Protein AF-A0A3M2D751-F1 (afdb_monomer)

Radius of gyration: 23.15 Å; Cα contacts (8 Å, |Δi|>4): 954; chains: 1; bounding box: 66×49×53 Å

Solvent-accessible surface area (backbone atoms only — not comparable to full-atom values): 18622 Å² total; per-residue (Å²): 133,61,58,78,44,70,47,77,49,62,70,95,62,44,68,44,75,43,61,60,76,94,62,42,32,35,41,56,40,51,20,63,89,48,53,72,67,55,62,70,45,59,38,34,45,30,31,59,46,43,90,85,24,37,40,31,36,31,54,81,28,31,38,35,78,87,70,41,61,46,74,41,43,44,82,32,39,39,31,32,28,32,38,90,52,80,36,28,29,31,43,35,24,26,70,94,45,76,74,53,49,65,43,60,44,79,45,36,30,67,84,33,61,87,25,20,58,76,89,41,45,31,33,34,39,58,68,75,78,50,36,28,35,37,38,31,56,81,51,45,52,38,44,36,57,22,44,58,73,96,35,42,58,59,62,75,42,63,33,34,42,34,27,57,31,82,42,54,30,35,35,24,57,88,33,29,37,37,71,49,92,90,53,79,52,36,71,30,43,48,60,3,30,30,37,34,34,29,31,76,92,28,24,30,38,36,72,46,70,48,70,55,78,86,71,93,62,97,72,70,82,60,73,64,72,58,89,68,40,85,41,102,48,33,45,48,44,52,74,45,45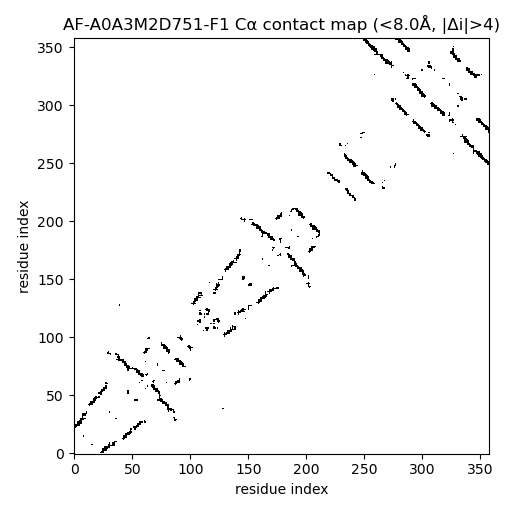,44,64,62,93,88,40,63,52,32,40,31,33,39,37,43,34,57,45,52,52,72,51,79,65,39,61,46,75,78,40,66,66,25,69,66,35,51,33,36,41,38,40,36,40,34,33,26,77,88,66,40,33,40,39,38,33,37,40,35,35,39,42,88,55,13,38,65,72,45,76,43,79,77,45,76,50,60,41,96,71,89,69,71,59,34,49,45,80,48,78,50,48,29,75,61,28,30,31,47,31,40,45,56,31,81,28,36,18,50,36,44,34,39,39,40,36,58

Mean predicted aligned error: 18.75 Å

pLDDT: mean 73.18, std 15.38, range [24.94, 95.25]

Structure (mmCIF, N/CA/C/O backbone):
data_AF-A0A3M2D751-F1
#
_entry.id   AF-A0A3M2D751-F1
#
loop_
_atom_site.group_PDB
_atom_site.id
_atom_site.type_symbol
_atom_site.label_atom_id
_atom_site.label_alt_id
_atom_site.label_comp_id
_atom_site.label_asym_id
_atom_site.label_entity_id
_atom_site.label_seq_id
_atom_site.pdbx_PDB_ins_code
_atom_site.Cartn_x
_atom_site.Cartn_y
_atom_site.Cartn_z
_atom_site.occupancy
_atom_site.B_iso_or_equiv
_atom_site.auth_seq_id
_atom_site.auth_comp_id
_atom_site.auth_asym_id
_atom_site.auth_atom_id
_atom_site.pdbx_PDB_model_num
ATOM 1 N N . GLN A 1 1 ? 38.879 -18.041 11.557 1.00 44.81 1 GLN A N 1
ATOM 2 C CA . GLN A 1 1 ? 38.208 -16.748 11.800 1.00 44.81 1 GLN A CA 1
ATOM 3 C C . GLN A 1 1 ? 38.203 -16.009 10.472 1.00 44.81 1 GLN A C 1
ATOM 5 O O . GLN A 1 1 ? 39.279 -15.820 9.923 1.00 44.81 1 GLN A O 1
ATOM 10 N N . GLY A 1 2 ? 37.029 -15.731 9.898 1.00 55.47 2 GLY A N 1
ATOM 11 C CA . GLY A 1 2 ? 36.935 -15.005 8.626 1.00 55.47 2 GLY A CA 1
ATOM 12 C C . GLY A 1 2 ? 37.443 -13.571 8.776 1.00 55.47 2 GLY A C 1
ATOM 13 O O . GLY A 1 2 ? 37.342 -12.989 9.858 1.00 55.47 2 GLY A O 1
ATOM 14 N N . ASN A 1 3 ? 38.002 -13.011 7.706 1.00 65.62 3 ASN A N 1
ATOM 15 C CA . ASN A 1 3 ? 38.424 -11.614 7.696 1.00 65.62 3 ASN A CA 1
ATOM 16 C C . ASN A 1 3 ? 37.201 -10.704 7.938 1.00 65.62 3 ASN A C 1
ATOM 18 O O . ASN A 1 3 ? 36.108 -10.963 7.427 1.00 65.62 3 ASN A O 1
ATOM 22 N N . GLN A 1 4 ? 37.372 -9.668 8.762 1.00 71.88 4 GLN A N 1
ATOM 23 C CA . GLN A 1 4 ? 36.323 -8.692 9.072 1.00 71.88 4 GLN A CA 1
ATOM 24 C C . GLN A 1 4 ? 36.452 -7.499 8.134 1.00 71.88 4 GLN A C 1
ATOM 26 O O . GLN A 1 4 ? 37.539 -6.939 7.994 1.00 71.88 4 GLN A O 1
ATOM 31 N N . PHE A 1 5 ? 35.342 -7.096 7.524 1.00 71.75 5 PHE A N 1
ATOM 32 C CA . PHE A 1 5 ? 35.318 -6.025 6.541 1.00 71.75 5 PHE A CA 1
ATOM 33 C C . PHE A 1 5 ? 34.219 -5.008 6.852 1.00 71.75 5 PHE A C 1
ATOM 35 O O . PHE A 1 5 ? 33.141 -5.344 7.351 1.00 71.75 5 PHE A O 1
ATOM 42 N N . ASN A 1 6 ? 34.495 -3.754 6.497 1.00 76.00 6 ASN A N 1
ATOM 43 C CA . ASN A 1 6 ? 33.499 -2.692 6.440 1.00 76.00 6 ASN A CA 1
ATOM 44 C C . ASN A 1 6 ? 33.157 -2.458 4.974 1.00 76.00 6 ASN A C 1
ATOM 46 O O . ASN A 1 6 ? 34.052 -2.239 4.158 1.00 76.00 6 ASN A O 1
ATOM 50 N N . LEU A 1 7 ? 31.872 -2.499 4.644 1.00 77.12 7 LEU A N 1
ATOM 51 C CA . LEU A 1 7 ? 31.401 -2.247 3.293 1.00 77.12 7 LEU A CA 1
ATOM 52 C C . LEU A 1 7 ? 31.105 -0.753 3.135 1.00 77.12 7 LEU A C 1
ATOM 54 O O . LEU A 1 7 ? 30.136 -0.237 3.690 1.00 77.12 7 LEU A O 1
ATOM 58 N N . ALA A 1 8 ? 31.936 -0.048 2.373 1.00 76.62 8 ALA A N 1
ATOM 59 C CA . ALA A 1 8 ? 31.676 1.333 1.984 1.00 76.62 8 ALA A CA 1
ATOM 60 C C . ALA A 1 8 ? 30.922 1.349 0.650 1.00 76.62 8 ALA A C 1
ATOM 62 O O . ALA A 1 8 ? 31.468 0.930 -0.370 1.00 76.62 8 ALA A O 1
ATOM 63 N N . VAL A 1 9 ? 29.674 1.825 0.652 1.00 70.31 9 VAL A N 1
ATOM 64 C CA . VAL A 1 9 ? 28.860 1.932 -0.564 1.00 70.31 9 VAL A CA 1
ATOM 65 C C . VAL A 1 9 ? 28.733 3.408 -0.945 1.00 70.31 9 VAL A C 1
ATOM 67 O O . VAL A 1 9 ? 28.241 4.194 -0.134 1.00 70.31 9 VAL A O 1
ATOM 70 N N . PRO A 1 10 ? 29.143 3.817 -2.160 1.00 68.62 10 PRO A N 1
ATOM 71 C CA . PRO A 1 10 ? 28.979 5.196 -2.608 1.00 68.62 10 PRO A CA 1
ATOM 72 C C . PRO A 1 10 ? 27.512 5.649 -2.549 1.00 68.62 10 PRO A C 1
ATOM 74 O O . PRO A 1 10 ? 26.622 4.810 -2.717 1.00 68.62 10 PRO A O 1
ATOM 77 N N . PRO A 1 11 ? 27.227 6.950 -2.365 1.00 57.91 11 PRO A N 1
ATOM 78 C CA . PRO A 1 11 ? 25.874 7.487 -2.513 1.00 57.91 11 PRO A CA 1
ATOM 79 C C . PRO A 1 11 ? 25.267 7.095 -3.872 1.00 57.91 11 PRO A C 1
ATOM 81 O O . PRO A 1 11 ? 25.991 7.017 -4.861 1.00 57.91 11 PRO A O 1
ATOM 84 N N . LEU A 1 12 ? 23.950 6.859 -3.925 1.00 61.47 12 LEU A N 1
ATOM 85 C CA . LEU A 1 12 ? 23.177 6.482 -5.130 1.00 61.47 12 LEU A CA 1
ATOM 86 C C . LEU A 1 12 ? 23.362 5.042 -5.658 1.00 61.47 12 LEU A C 1
ATOM 88 O O . LEU A 1 12 ? 22.616 4.618 -6.537 1.00 61.47 12 LEU A O 1
ATOM 92 N N . VAL A 1 13 ? 24.292 4.249 -5.115 1.00 60.47 13 VAL A N 1
ATOM 93 C CA . VAL A 1 13 ? 24.455 2.833 -5.502 1.00 60.47 13 VAL A CA 1
ATOM 94 C C . VAL A 1 13 ? 23.503 1.941 -4.705 1.00 60.47 13 VAL A C 1
ATOM 96 O O . VAL A 1 13 ? 23.735 1.694 -3.528 1.00 60.47 13 VAL A O 1
ATOM 99 N N . ASN A 1 14 ? 22.444 1.423 -5.317 1.00 61.34 14 ASN A N 1
ATOM 100 C CA . ASN A 1 14 ? 21.446 0.618 -4.590 1.00 61.34 14 ASN A CA 1
ATOM 101 C C . ASN A 1 14 ? 21.618 -0.895 -4.789 1.00 61.34 14 ASN A C 1
ATOM 103 O O . ASN A 1 14 ? 20.904 -1.685 -4.178 1.00 61.34 14 ASN A O 1
ATOM 107 N N . VAL A 1 15 ? 22.584 -1.308 -5.615 1.00 68.94 15 VAL A N 1
ATOM 108 C CA . VAL A 1 15 ? 22.926 -2.713 -5.858 1.00 68.94 15 VAL A CA 1
ATOM 109 C C . VAL A 1 15 ? 24.436 -2.882 -5.762 1.00 68.94 15 VAL A C 1
ATOM 111 O O . VAL A 1 15 ? 25.189 -2.217 -6.469 1.00 68.94 15 VAL A O 1
ATOM 114 N N . VAL A 1 16 ? 24.874 -3.790 -4.897 1.00 74.94 16 VAL A N 1
ATOM 115 C CA . VAL A 1 16 ? 26.277 -4.123 -4.662 1.00 74.94 16 VAL A CA 1
ATOM 116 C C . VAL A 1 16 ? 26.489 -5.595 -4.969 1.00 74.94 16 VAL A C 1
ATOM 118 O O . VAL A 1 16 ? 25.926 -6.471 -4.316 1.00 74.94 16 VAL A O 1
ATOM 121 N N . ASN A 1 17 ? 27.342 -5.862 -5.953 1.00 77.38 17 ASN A N 1
ATOM 122 C CA . ASN A 1 17 ? 27.834 -7.204 -6.228 1.00 77.38 17 ASN A CA 1
ATOM 123 C C . ASN A 1 17 ? 29.178 -7.372 -5.524 1.00 77.38 17 ASN A C 1
ATOM 125 O O . ASN A 1 17 ? 30.155 -6.722 -5.894 1.00 77.38 17 ASN A O 1
ATOM 129 N N . LEU A 1 18 ? 29.232 -8.243 -4.520 1.00 79.31 18 LEU A N 1
ATOM 130 C CA . LEU A 1 18 ? 30.491 -8.644 -3.905 1.00 79.31 18 LEU A CA 1
ATOM 131 C C . LEU A 1 18 ? 31.201 -9.581 -4.881 1.00 79.31 18 LEU A C 1
ATOM 133 O O . LEU A 1 18 ? 30.692 -10.659 -5.177 1.00 79.31 18 LEU A O 1
ATOM 137 N N . VAL A 1 19 ? 32.339 -9.146 -5.412 1.00 76.31 19 VAL A N 1
ATOM 138 C CA . VAL A 1 19 ? 33.134 -9.882 -6.402 1.00 76.31 19 VAL A CA 1
ATOM 139 C C . VAL A 1 19 ? 34.592 -9.937 -5.954 1.00 76.31 19 VAL A C 1
ATOM 141 O O . VAL A 1 19 ? 35.100 -8.979 -5.373 1.00 76.31 19 VAL A O 1
ATOM 144 N N . GLY A 1 20 ? 35.283 -11.038 -6.253 1.00 67.25 20 GLY A N 1
ATOM 145 C CA . GLY A 1 20 ? 36.701 -11.201 -5.919 1.00 67.25 20 GLY A CA 1
ATOM 146 C C . GLY A 1 20 ? 37.009 -11.403 -4.423 1.00 67.25 20 GLY A C 1
ATOM 147 O O . GLY A 1 20 ? 36.121 -11.455 -3.582 1.00 67.25 20 GLY A O 1
ATOM 148 N N . THR A 1 21 ? 38.309 -11.551 -4.118 1.00 54.84 21 THR A N 1
ATOM 149 C CA . THR A 1 21 ? 38.924 -12.008 -2.843 1.00 54.84 21 THR A CA 1
ATOM 150 C C . THR A 1 21 ? 38.391 -13.340 -2.292 1.00 54.84 21 THR A C 1
ATOM 152 O O . THR A 1 21 ? 37.291 -13.430 -1.769 1.00 54.84 21 THR A O 1
ATOM 155 N N . ARG A 1 22 ? 39.216 -14.396 -2.383 1.00 53.06 22 ARG A N 1
ATOM 156 C CA . ARG A 1 22 ? 38.906 -15.753 -1.893 1.00 53.06 22 ARG A CA 1
ATOM 157 C C . ARG A 1 22 ? 38.663 -15.777 -0.377 1.00 53.06 22 ARG A C 1
ATOM 159 O O . ARG A 1 22 ? 39.531 -15.346 0.381 1.00 53.06 22 ARG A O 1
ATOM 166 N N . GLY A 1 23 ? 37.553 -16.385 0.041 1.00 59.22 23 GLY A N 1
ATOM 167 C CA . GLY A 1 23 ? 37.274 -16.761 1.430 1.00 59.22 23 GLY A CA 1
ATOM 168 C C . GLY A 1 23 ? 35.941 -16.243 1.974 1.00 59.22 23 GLY A C 1
ATOM 169 O O . GLY A 1 23 ? 35.310 -15.362 1.397 1.00 59.22 23 GLY A O 1
ATOM 170 N N . SER A 1 24 ? 35.519 -16.808 3.107 1.00 64.75 24 SER A N 1
ATOM 171 C CA . SER A 1 24 ? 34.361 -16.326 3.869 1.00 64.75 24 SER A CA 1
ATOM 172 C C . SER A 1 24 ? 34.743 -15.125 4.740 1.00 64.75 24 SER A C 1
ATOM 174 O O . SER A 1 24 ? 35.852 -15.069 5.286 1.00 64.75 24 SER A O 1
ATOM 176 N N . GLY A 1 25 ? 33.836 -14.162 4.887 1.00 74.25 25 GLY A N 1
ATOM 177 C CA . GLY A 1 25 ? 34.101 -12.903 5.588 1.00 74.25 25 GLY A CA 1
ATOM 178 C C . GLY A 1 25 ? 32.890 -12.389 6.353 1.00 74.25 25 GLY A C 1
ATOM 179 O O . GLY A 1 25 ? 31.762 -12.783 6.076 1.00 74.25 25 GLY A O 1
ATOM 180 N N . ILE A 1 26 ? 33.131 -11.501 7.318 1.00 76.88 26 ILE A N 1
ATOM 181 C CA . ILE A 1 26 ? 32.076 -10.878 8.128 1.00 76.88 26 ILE A CA 1
ATOM 182 C C . ILE A 1 26 ? 31.970 -9.405 7.739 1.00 76.88 26 ILE A C 1
ATOM 184 O O . ILE A 1 26 ? 32.940 -8.659 7.893 1.00 76.88 26 ILE A O 1
ATOM 188 N N . ILE A 1 27 ? 30.796 -8.980 7.273 1.00 78.88 27 ILE A N 1
ATOM 189 C CA . ILE A 1 27 ? 30.458 -7.570 7.070 1.00 78.88 27 ILE A CA 1
ATOM 190 C C . ILE A 1 27 ? 29.784 -7.061 8.340 1.00 78.88 27 ILE A C 1
ATOM 192 O O . ILE A 1 27 ? 28.684 -7.488 8.699 1.00 78.88 27 ILE A O 1
ATOM 196 N N . ARG A 1 28 ? 30.470 -6.139 9.019 1.00 69.19 28 ARG A N 1
ATOM 197 C CA . ARG A 1 28 ? 30.010 -5.580 10.294 1.00 69.19 28 ARG A CA 1
ATOM 198 C C . ARG A 1 28 ? 29.364 -4.209 10.128 1.00 69.19 28 ARG A C 1
ATOM 200 O O . ARG A 1 28 ? 28.327 -3.961 10.718 1.00 69.19 28 ARG A O 1
ATOM 207 N N . TYR A 1 29 ? 29.941 -3.344 9.298 1.00 68.81 29 TYR A N 1
ATOM 208 C CA . TYR A 1 29 ? 29.423 -1.996 9.064 1.00 68.81 29 TYR A CA 1
ATOM 209 C C . TYR A 1 29 ? 29.184 -1.760 7.579 1.00 68.81 29 TYR A C 1
ATOM 211 O O . TYR A 1 29 ? 30.053 -2.061 6.759 1.00 68.81 29 TYR A O 1
ATOM 219 N N . ILE A 1 30 ? 28.027 -1.188 7.246 1.00 73.19 30 ILE A N 1
ATOM 220 C CA . ILE A 1 30 ? 27.668 -0.796 5.882 1.00 73.19 30 ILE A CA 1
ATOM 221 C C . ILE A 1 30 ? 27.452 0.722 5.865 1.00 73.19 30 ILE A C 1
ATOM 223 O O . ILE A 1 30 ? 26.534 1.231 6.505 1.00 73.19 30 ILE A O 1
ATOM 227 N N . SER A 1 31 ? 28.316 1.440 5.141 1.00 62.78 31 SER A N 1
ATOM 228 C CA . SER A 1 31 ? 28.232 2.892 4.880 1.00 62.78 31 SER A CA 1
ATOM 229 C C . SER A 1 31 ? 28.089 3.788 6.124 1.00 62.78 31 SER A C 1
ATOM 231 O O . SER A 1 31 ? 27.457 4.839 6.076 1.00 62.78 31 SER A O 1
ATOM 233 N N . GLN A 1 32 ? 28.682 3.388 7.256 1.00 62.06 32 GLN A N 1
ATOM 234 C CA . GLN A 1 32 ? 28.577 4.129 8.522 1.00 62.06 32 GLN A CA 1
ATOM 235 C C . GLN A 1 32 ? 29.373 5.452 8.525 1.00 62.06 32 GLN A C 1
ATOM 237 O O . GLN A 1 32 ? 28.975 6.398 9.197 1.00 62.06 32 GLN A O 1
ATOM 242 N N . VAL A 1 33 ? 30.496 5.525 7.795 1.00 57.38 33 VAL A N 1
ATOM 243 C CA . VAL A 1 33 ? 31.460 6.651 7.866 1.00 57.38 33 VAL A CA 1
ATOM 244 C C . VAL A 1 33 ? 31.516 7.472 6.571 1.00 57.38 33 VAL A C 1
ATOM 246 O O . VAL A 1 33 ? 31.833 8.657 6.598 1.00 57.38 33 VAL A O 1
ATOM 249 N N . THR A 1 34 ? 31.178 6.877 5.427 1.00 52.59 34 THR A N 1
ATOM 250 C CA . THR A 1 34 ? 31.204 7.528 4.111 1.00 52.59 34 THR A CA 1
ATOM 251 C C . THR A 1 34 ? 29.857 7.354 3.418 1.00 52.59 34 THR A C 1
ATOM 253 O O . THR A 1 34 ? 29.341 6.244 3.339 1.00 52.59 34 THR A O 1
ATOM 256 N N . GLY A 1 35 ? 29.279 8.455 2.922 1.00 54.31 35 GLY A N 1
ATOM 257 C CA . GLY A 1 35 ? 28.023 8.413 2.165 1.00 54.31 35 GLY A CA 1
ATOM 258 C C . GLY A 1 35 ? 26.818 7.930 2.977 1.00 54.31 35 GLY A C 1
ATOM 259 O O . GLY A 1 35 ? 26.095 7.054 2.510 1.00 54.31 35 GLY A O 1
ATOM 260 N N . ALA A 1 36 ? 26.626 8.482 4.185 1.00 61.19 36 ALA A N 1
ATOM 261 C CA . ALA A 1 36 ? 25.534 8.113 5.086 1.00 61.19 36 ALA A CA 1
ATOM 262 C C . ALA A 1 36 ? 24.183 8.103 4.356 1.00 61.19 36 ALA A C 1
ATOM 264 O O . ALA A 1 36 ? 23.771 9.094 3.747 1.00 61.19 36 ALA A O 1
ATOM 265 N N . ARG A 1 37 ? 23.523 6.949 4.419 1.00 62.78 37 ARG A N 1
ATOM 266 C CA . ARG A 1 37 ? 22.256 6.685 3.744 1.00 62.78 37 ARG A CA 1
ATOM 267 C C . ARG A 1 37 ? 21.100 7.244 4.559 1.00 62.78 37 ARG A C 1
ATOM 269 O O . ARG A 1 37 ? 21.141 7.240 5.791 1.00 62.78 37 ARG A O 1
ATOM 276 N N . LYS A 1 38 ? 20.080 7.762 3.879 1.00 61.38 38 LYS A N 1
ATOM 277 C CA . LYS A 1 38 ? 18.877 8.277 4.543 1.00 61.38 38 LYS A CA 1
ATOM 278 C C . LYS A 1 38 ? 18.026 7.105 5.048 1.00 61.38 38 LYS A C 1
ATOM 280 O O . LYS A 1 38 ? 17.993 6.064 4.391 1.00 61.38 38 LYS A O 1
ATOM 285 N N . PRO A 1 39 ? 17.302 7.259 6.171 1.00 59.06 39 PRO A N 1
ATOM 286 C CA . PRO A 1 39 ? 16.334 6.257 6.603 1.00 59.06 39 PRO A CA 1
ATOM 287 C C . PRO A 1 39 ? 15.351 5.916 5.475 1.00 59.06 39 PRO A C 1
ATOM 289 O O . PRO A 1 39 ? 14.844 6.817 4.805 1.00 59.06 39 PRO A O 1
ATOM 292 N N . GLY A 1 40 ? 15.102 4.624 5.264 1.00 50.84 40 GLY A N 1
ATOM 293 C CA . GLY A 1 40 ? 14.250 4.111 4.189 1.00 50.84 40 GLY A CA 1
ATOM 294 C C . GLY A 1 40 ? 14.972 3.826 2.867 1.00 50.84 40 GLY A C 1
ATOM 295 O O . GLY A 1 40 ? 14.400 3.160 2.007 1.00 50.84 40 GLY A O 1
ATOM 296 N N . GLU A 1 41 ? 16.224 4.265 2.686 1.00 57.88 41 GLU A N 1
ATOM 297 C CA . GLU A 1 41 ? 16.993 3.900 1.492 1.00 57.88 41 GLU A CA 1
ATOM 298 C C . GLU A 1 41 ? 17.305 2.403 1.477 1.00 57.88 41 GLU A C 1
ATOM 300 O O . GLU A 1 41 ? 17.680 1.812 2.493 1.00 57.88 41 GLU A O 1
ATOM 305 N N . MET A 1 42 ? 17.157 1.797 0.300 1.00 62.47 42 MET A N 1
ATOM 306 C CA . MET A 1 42 ? 17.347 0.366 0.107 1.00 62.47 42 MET A CA 1
ATOM 307 C C . MET A 1 42 ? 18.686 0.054 -0.552 1.00 62.47 42 MET A C 1
ATOM 309 O O . MET A 1 42 ? 19.157 0.769 -1.439 1.00 62.47 42 MET A O 1
ATOM 313 N N . LEU A 1 43 ? 19.267 -1.063 -0.135 1.00 67.38 43 LEU A N 1
ATOM 314 C CA . LEU A 1 43 ? 20.507 -1.608 -0.651 1.00 67.38 43 LEU A CA 1
ATOM 315 C C . LEU A 1 43 ? 20.346 -3.109 -0.874 1.00 67.38 43 LEU A C 1
ATOM 317 O O . LEU A 1 43 ? 20.050 -3.857 0.052 1.00 67.38 43 LEU A O 1
ATOM 321 N N . MET A 1 44 ? 20.604 -3.564 -2.091 1.00 74.31 44 MET A N 1
ATOM 322 C CA . MET A 1 44 ? 20.747 -4.979 -2.399 1.00 74.31 44 MET A CA 1
ATOM 323 C C . MET A 1 44 ? 22.223 -5.370 -2.352 1.00 74.31 44 MET A C 1
ATOM 325 O O . MET A 1 44 ? 23.045 -4.747 -3.021 1.00 74.31 44 MET A O 1
ATOM 329 N N . ILE A 1 45 ? 22.554 -6.427 -1.615 1.00 82.06 45 ILE A N 1
ATOM 330 C CA . ILE A 1 45 ? 23.892 -7.025 -1.584 1.00 82.06 45 ILE A CA 1
ATOM 331 C C . ILE A 1 45 ? 23.794 -8.434 -2.162 1.00 82.06 45 ILE A C 1
ATOM 333 O O . ILE A 1 45 ? 23.003 -9.248 -1.686 1.00 82.06 45 ILE A O 1
ATOM 337 N N . LYS A 1 46 ? 24.602 -8.724 -3.184 1.00 78.19 46 LYS A N 1
ATOM 338 C CA . LYS A 1 46 ? 24.726 -10.051 -3.800 1.00 78.19 46 LYS A CA 1
ATOM 339 C C . LYS A 1 46 ? 26.103 -10.634 -3.514 1.00 78.19 46 LYS A C 1
ATOM 341 O O . LYS A 1 46 ? 27.104 -9.946 -3.718 1.00 78.19 46 LYS A O 1
ATOM 346 N N . ASN A 1 47 ? 26.169 -11.895 -3.096 1.00 84.00 47 ASN A N 1
ATOM 347 C CA . ASN A 1 47 ? 27.439 -12.604 -2.952 1.00 84.00 47 ASN A CA 1
ATOM 348 C C . ASN A 1 47 ? 27.793 -13.324 -4.264 1.00 84.00 47 ASN A C 1
ATOM 350 O O . ASN A 1 47 ? 27.291 -14.409 -4.539 1.00 84.00 47 ASN A O 1
ATOM 354 N N . ASN A 1 48 ? 28.692 -12.727 -5.050 1.00 82.56 48 ASN A N 1
ATOM 355 C CA . ASN A 1 48 ? 29.229 -13.281 -6.296 1.00 82.56 48 ASN A CA 1
ATOM 356 C C . ASN A 1 48 ? 30.751 -13.529 -6.199 1.00 82.56 48 ASN A C 1
ATOM 358 O O . ASN A 1 48 ? 31.458 -13.441 -7.203 1.00 82.56 48 ASN A O 1
ATOM 362 N N . ILE A 1 49 ? 31.274 -13.804 -4.995 1.00 81.00 49 ILE A N 1
ATOM 363 C CA . ILE A 1 49 ? 32.719 -13.955 -4.753 1.00 81.00 49 ILE A CA 1
ATOM 364 C C . ILE A 1 49 ? 33.259 -15.250 -5.384 1.00 81.00 49 ILE A C 1
ATOM 366 O O . ILE A 1 49 ? 34.119 -15.179 -6.263 1.00 81.00 49 ILE A O 1
ATOM 370 N N . ALA A 1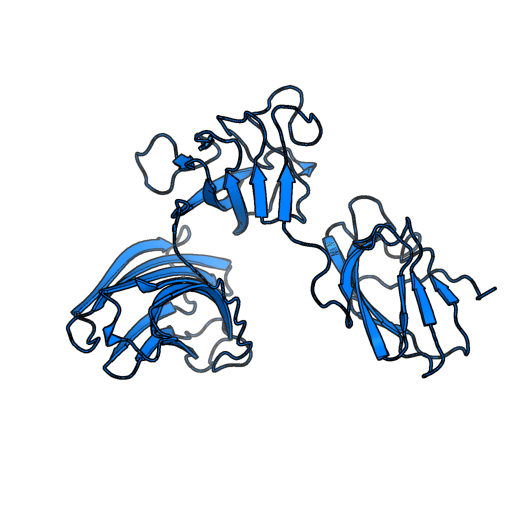 50 ? 32.777 -16.417 -4.940 1.00 80.00 50 ALA A N 1
ATOM 371 C CA . ALA A 1 50 ? 33.121 -17.745 -5.466 1.00 80.00 50 ALA A CA 1
ATOM 372 C C . ALA A 1 50 ? 32.140 -18.810 -4.925 1.00 80.00 50 ALA A C 1
ATOM 374 O O . ALA A 1 50 ? 31.563 -18.577 -3.871 1.00 80.00 50 ALA A O 1
ATOM 375 N N . PRO A 1 51 ? 31.960 -19.982 -5.567 1.00 81.44 51 PRO A N 1
ATOM 376 C CA . PRO A 1 51 ? 31.011 -21.015 -5.116 1.00 81.44 51 PRO A CA 1
ATOM 377 C C . PRO A 1 51 ? 31.165 -21.508 -3.669 1.00 81.44 51 PRO A C 1
ATOM 379 O O . PRO A 1 51 ? 30.207 -22.010 -3.092 1.00 81.44 51 PRO A O 1
ATOM 382 N N . ASP A 1 52 ? 32.353 -21.368 -3.082 1.00 80.81 52 ASP A N 1
ATOM 383 C CA . ASP A 1 52 ? 32.685 -21.728 -1.701 1.00 80.81 52 ASP A CA 1
ATOM 384 C C . ASP A 1 52 ? 32.613 -20.539 -0.719 1.00 80.81 52 ASP A C 1
ATOM 386 O O . ASP A 1 52 ? 32.959 -20.678 0.457 1.00 80.81 52 ASP A O 1
ATOM 390 N N . SER A 1 53 ? 32.184 -19.355 -1.171 1.00 79.56 53 SER A N 1
ATOM 391 C CA . SER A 1 53 ? 32.126 -18.153 -0.340 1.00 79.56 53 SER A CA 1
ATOM 392 C C . SER A 1 53 ? 30.835 -18.060 0.469 1.00 79.56 53 SER A C 1
ATOM 394 O O . SER A 1 53 ? 29.726 -18.237 -0.037 1.00 79.56 53 SER A O 1
ATOM 396 N N . THR A 1 54 ? 30.979 -17.670 1.734 1.00 84.50 54 THR A N 1
ATOM 397 C CA . THR A 1 54 ? 29.870 -17.250 2.597 1.00 84.50 54 THR A CA 1
ATOM 398 C C . THR A 1 54 ? 30.190 -15.887 3.200 1.00 84.50 54 THR A C 1
ATOM 400 O O . THR A 1 54 ? 31.298 -15.658 3.693 1.00 84.50 54 THR A O 1
ATOM 403 N N . VAL A 1 55 ? 29.234 -14.961 3.142 1.00 85.88 55 VAL A N 1
ATOM 404 C CA . VAL A 1 55 ? 29.382 -13.619 3.716 1.00 85.88 55 VAL A CA 1
ATOM 405 C C . VAL A 1 55 ? 28.427 -13.464 4.887 1.00 85.88 55 VAL A C 1
ATOM 407 O O . VAL A 1 55 ? 27.219 -13.399 4.693 1.00 85.88 55 VAL A O 1
ATOM 410 N N . THR A 1 56 ? 28.958 -13.360 6.099 1.00 88.06 56 THR A N 1
ATOM 411 C CA . THR A 1 56 ? 28.141 -13.154 7.296 1.00 88.06 56 THR A CA 1
ATOM 412 C C . THR A 1 56 ? 27.818 -11.673 7.467 1.00 88.06 56 THR A C 1
ATOM 414 O O . THR A 1 56 ? 28.715 -10.843 7.624 1.00 88.06 56 THR A O 1
ATOM 417 N N . LEU A 1 57 ? 26.535 -11.338 7.487 1.00 87.31 57 LEU A N 1
ATOM 418 C CA . LEU A 1 57 ? 26.005 -10.033 7.864 1.00 87.31 57 LEU A CA 1
ATOM 419 C C . LEU A 1 57 ? 25.704 -10.041 9.361 1.00 87.31 57 LEU A C 1
ATOM 421 O O . LEU A 1 57 ? 24.904 -10.847 9.838 1.00 87.31 57 LEU A O 1
ATOM 425 N N . GLN A 1 58 ? 26.387 -9.180 10.110 1.00 84.75 58 GLN A N 1
ATOM 426 C CA . GLN A 1 58 ? 26.443 -9.300 11.563 1.00 84.75 58 GLN A CA 1
ATOM 427 C C . GLN A 1 58 ? 25.340 -8.510 12.291 1.00 84.75 58 GLN A C 1
ATOM 429 O O . GLN A 1 58 ? 25.220 -7.294 12.134 1.00 84.75 58 GLN A O 1
ATOM 434 N N . TYR A 1 59 ? 24.624 -9.181 13.197 1.00 77.56 59 TYR A N 1
ATOM 435 C CA . TYR A 1 59 ? 23.775 -8.535 14.207 1.00 77.56 59 TYR A CA 1
ATOM 436 C C . TYR A 1 59 ? 24.641 -7.817 15.269 1.00 77.56 59 TYR A C 1
ATOM 438 O O . TYR A 1 59 ? 25.671 -8.371 15.673 1.00 77.56 59 TYR A O 1
ATOM 446 N N . PRO A 1 60 ? 24.277 -6.616 15.763 1.00 76.19 60 PRO A N 1
ATOM 447 C CA . PRO A 1 60 ? 23.021 -5.879 15.555 1.00 76.19 60 PRO A CA 1
ATOM 448 C C . PRO A 1 60 ? 23.034 -4.882 14.387 1.00 76.19 60 PRO A C 1
ATOM 450 O O . PRO A 1 60 ? 22.110 -4.092 14.243 1.00 76.19 60 PRO A O 1
ATOM 453 N N . PHE A 1 61 ? 24.084 -4.866 13.568 1.00 82.38 61 PHE A N 1
ATOM 454 C CA . PHE A 1 61 ? 24.221 -3.881 12.489 1.00 82.38 61 PHE A CA 1
ATOM 455 C C . PHE A 1 61 ? 23.364 -4.222 11.273 1.00 82.38 61 PHE A C 1
ATOM 457 O O . PHE A 1 61 ? 22.935 -3.326 10.549 1.00 82.38 61 PHE A O 1
ATOM 464 N N . VAL A 1 62 ? 23.102 -5.512 11.070 1.00 81.69 62 VAL A N 1
ATOM 465 C CA . VAL A 1 62 ? 22.071 -6.015 10.170 1.00 81.69 62 VAL A CA 1
ATOM 466 C C . VAL A 1 62 ? 21.014 -6.737 11.006 1.00 81.69 62 VAL A C 1
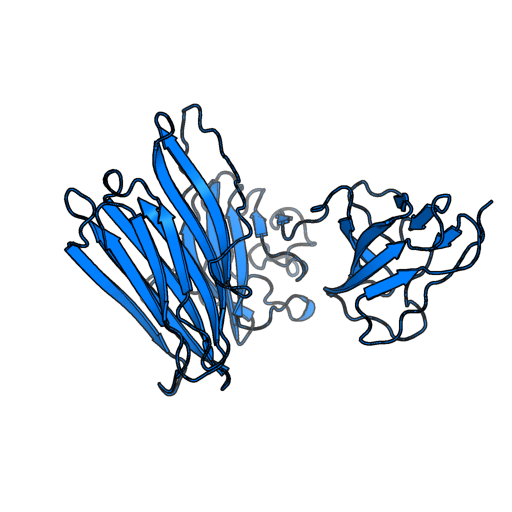ATOM 468 O O . VAL A 1 62 ? 21.261 -7.809 11.553 1.00 81.69 62 VAL A O 1
ATOM 471 N N . GLU A 1 63 ? 19.843 -6.120 11.128 1.00 76.31 63 GLU A N 1
ATOM 472 C CA . GLU A 1 63 ? 18.651 -6.658 11.776 1.00 76.31 63 GLU A CA 1
ATOM 473 C C . GLU A 1 63 ? 17.935 -7.602 10.810 1.00 76.31 63 GLU A C 1
ATOM 475 O O . GLU A 1 63 ? 17.112 -7.195 9.985 1.00 76.31 63 GLU A O 1
ATOM 480 N N . THR A 1 64 ? 18.278 -8.876 10.894 1.00 73.62 64 THR A N 1
ATOM 481 C CA . THR A 1 64 ? 17.562 -9.960 10.220 1.00 73.62 64 THR A CA 1
ATOM 482 C C . THR A 1 64 ? 16.233 -10.232 10.924 1.00 73.62 64 THR A C 1
ATOM 484 O O . THR A 1 64 ? 16.007 -9.816 12.063 1.00 73.62 64 THR A O 1
ATOM 487 N N . TYR A 1 65 ? 15.327 -10.946 10.266 1.00 63.06 65 TYR A N 1
ATOM 488 C CA . TYR A 1 65 ? 14.010 -11.244 10.852 1.00 63.06 65 TYR A CA 1
ATOM 489 C C . TYR A 1 65 ? 14.033 -12.092 12.115 1.00 63.06 65 TYR A C 1
ATOM 491 O O . TYR A 1 65 ? 13.161 -11.938 12.966 1.00 63.06 65 TYR A O 1
ATOM 499 N N . ASP A 1 66 ? 14.984 -13.011 12.224 1.00 71.50 66 ASP A N 1
ATOM 500 C CA . ASP A 1 66 ? 15.153 -13.857 13.404 1.00 71.50 66 ASP A CA 1
ATOM 501 C C . ASP A 1 66 ? 16.040 -13.198 14.474 1.00 71.50 66 ASP A C 1
ATOM 503 O O . ASP A 1 66 ? 16.261 -13.783 15.536 1.00 71.50 66 ASP A O 1
ATOM 507 N N . GLY A 1 67 ? 16.515 -11.969 14.232 1.00 74.88 67 GLY A N 1
ATOM 508 C CA . GLY A 1 67 ? 17.359 -11.226 15.164 1.00 74.88 67 GLY A CA 1
ATOM 509 C C . GLY A 1 67 ? 18.738 -11.859 15.358 1.00 74.88 67 GLY A C 1
ATOM 510 O O . GLY A 1 67 ? 19.324 -11.722 16.431 1.00 74.88 67 GLY A O 1
ATOM 511 N N . GLN A 1 68 ? 19.242 -12.582 14.353 1.00 82.31 68 GLN A N 1
ATOM 512 C CA . GLN A 1 68 ? 20.549 -13.247 14.365 1.00 82.31 68 GLN A CA 1
ATOM 513 C C . GLN A 1 68 ? 21.460 -12.742 13.238 1.00 82.31 68 GLN A C 1
ATOM 515 O O . GLN A 1 68 ? 21.025 -12.060 12.316 1.00 82.31 68 GLN A O 1
ATOM 520 N N . SER A 1 69 ? 22.754 -13.066 13.276 1.00 85.06 69 SER A N 1
ATOM 521 C CA . SER A 1 69 ? 23.603 -12.843 12.093 1.00 85.06 69 SER A CA 1
ATOM 522 C C . SER A 1 69 ? 23.133 -13.738 10.940 1.00 85.06 69 SER A C 1
ATOM 524 O O . SER A 1 69 ? 22.728 -14.874 11.181 1.00 85.06 69 SER A O 1
ATOM 526 N N . TYR A 1 70 ? 23.205 -13.251 9.701 1.00 86.94 70 TYR A N 1
ATOM 527 C CA . TYR A 1 70 ? 22.816 -14.027 8.520 1.00 86.94 70 TYR A CA 1
ATOM 528 C C . TYR A 1 70 ? 24.013 -14.328 7.625 1.00 86.94 70 TYR A C 1
ATOM 530 O O . TYR A 1 70 ? 24.730 -13.421 7.208 1.00 86.94 70 TYR A O 1
ATOM 538 N N . ASP A 1 71 ? 24.190 -15.603 7.303 1.00 88.94 71 ASP A N 1
ATOM 539 C CA . ASP A 1 71 ? 25.188 -16.087 6.361 1.00 88.94 71 ASP A CA 1
ATOM 540 C C . ASP A 1 71 ? 24.615 -16.060 4.944 1.00 88.94 71 ASP A C 1
ATOM 542 O O . ASP A 1 71 ? 23.722 -16.834 4.622 1.00 88.94 71 ASP A O 1
ATOM 546 N N . LEU A 1 72 ? 25.126 -15.160 4.102 1.00 86.81 72 LEU A N 1
ATOM 547 C CA . LEU A 1 72 ? 24.732 -14.999 2.705 1.00 86.81 72 LEU A CA 1
ATOM 548 C C . LEU A 1 72 ? 25.562 -15.938 1.804 1.00 86.81 72 LEU A C 1
ATOM 550 O O . LEU A 1 72 ? 26.750 -15.652 1.579 1.00 86.81 72 LEU A O 1
ATOM 554 N N . PRO A 1 73 ? 24.985 -17.025 1.251 1.00 88.00 73 PRO A N 1
ATOM 555 C CA . PRO A 1 73 ? 25.740 -17.981 0.441 1.00 88.00 73 PRO A CA 1
ATOM 556 C C . PRO A 1 73 ? 26.059 -17.440 -0.959 1.00 88.00 73 PRO A C 1
ATOM 558 O O . PRO A 1 73 ? 25.539 -16.408 -1.387 1.00 88.00 73 PRO A O 1
ATOM 561 N N . TYR A 1 74 ? 26.932 -18.123 -1.695 1.00 84.62 74 TYR A N 1
ATOM 562 C CA . TYR A 1 74 ? 27.242 -17.763 -3.080 1.00 84.62 74 TYR A CA 1
ATOM 563 C C . TYR A 1 74 ? 26.013 -17.827 -3.997 1.00 84.62 74 TYR A C 1
ATOM 565 O O . TYR A 1 74 ? 25.236 -18.774 -3.943 1.00 84.62 74 TYR A O 1
ATOM 573 N N . GLY A 1 75 ? 25.857 -16.834 -4.876 1.00 77.62 75 GLY A N 1
ATOM 574 C CA . GLY A 1 75 ? 24.731 -16.727 -5.810 1.00 77.62 75 GLY A CA 1
ATOM 575 C C . GLY A 1 75 ? 23.452 -16.176 -5.174 1.00 77.62 75 GLY A C 1
ATOM 576 O O . GLY A 1 75 ? 22.484 -15.886 -5.877 1.00 77.62 75 GLY A O 1
ATOM 577 N N . HIS A 1 76 ? 23.460 -15.970 -3.858 1.00 79.81 76 HIS A N 1
ATOM 578 C CA . HIS A 1 76 ? 22.341 -15.438 -3.102 1.00 79.81 76 HIS A CA 1
ATOM 579 C C . HIS A 1 76 ? 22.453 -13.921 -2.909 1.00 79.81 76 HIS A C 1
ATOM 581 O O . HIS A 1 76 ? 23.517 -13.301 -3.034 1.00 79.81 76 HIS A O 1
ATOM 587 N N . TYR A 1 77 ? 21.313 -13.307 -2.596 1.00 78.81 77 TYR A N 1
ATOM 588 C CA . TYR A 1 77 ? 21.213 -11.887 -2.274 1.00 78.81 77 TYR A CA 1
ATOM 589 C C . TYR A 1 77 ? 20.433 -11.629 -0.989 1.00 78.81 77 TYR A C 1
ATOM 591 O O . TYR A 1 77 ? 19.577 -12.428 -0.608 1.00 78.81 77 TYR A O 1
ATOM 599 N N . ILE A 1 78 ? 20.675 -10.462 -0.395 1.00 79.38 78 ILE A N 1
ATOM 600 C CA . ILE A 1 78 ? 19.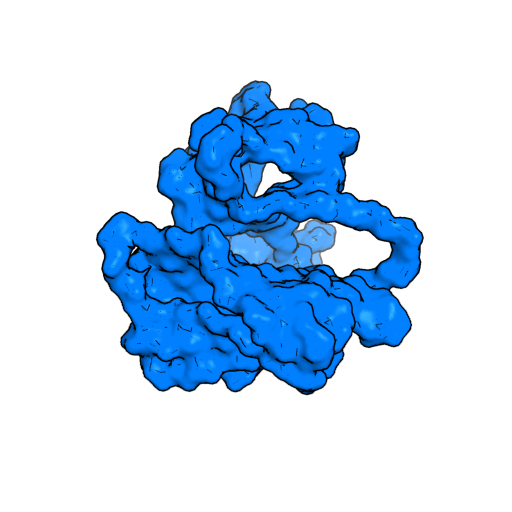829 -9.832 0.617 1.00 79.38 78 ILE A CA 1
ATOM 601 C C . ILE A 1 78 ? 19.488 -8.402 0.177 1.00 79.38 78 ILE A C 1
ATOM 603 O O . ILE A 1 78 ? 20.278 -7.739 -0.496 1.00 79.38 78 ILE A O 1
ATOM 607 N N . ILE A 1 79 ? 18.308 -7.931 0.549 1.00 71.25 79 ILE A N 1
ATOM 608 C CA . ILE A 1 79 ? 17.860 -6.551 0.409 1.00 71.25 79 ILE A CA 1
ATOM 609 C C . ILE A 1 79 ? 17.734 -5.995 1.816 1.00 71.25 79 ILE A C 1
ATOM 611 O O . ILE A 1 79 ? 17.078 -6.589 2.670 1.00 71.25 79 ILE A O 1
ATOM 615 N N . LEU A 1 80 ? 18.380 -4.864 2.042 1.00 75.56 80 LEU A N 1
ATOM 616 C CA . LEU A 1 80 ? 18.463 -4.181 3.315 1.00 75.56 80 LEU A CA 1
ATOM 617 C C . LEU A 1 80 ? 17.872 -2.780 3.186 1.00 75.56 80 LEU A C 1
ATOM 619 O O . LEU A 1 80 ? 18.031 -2.132 2.155 1.00 75.56 80 LEU A O 1
ATOM 623 N N . MET A 1 81 ? 17.240 -2.295 4.245 1.00 70.62 81 MET A N 1
ATOM 624 C CA . MET A 1 81 ? 16.760 -0.923 4.361 1.00 70.62 81 MET A CA 1
ATOM 625 C C . MET A 1 81 ? 17.496 -0.217 5.494 1.00 70.62 81 MET A C 1
ATOM 627 O O . MET A 1 81 ? 17.611 -0.754 6.595 1.00 70.62 81 MET A O 1
ATOM 631 N N . GLN A 1 82 ? 17.987 0.991 5.236 1.00 71.81 82 GLN A N 1
ATOM 632 C CA . GLN A 1 82 ? 18.617 1.821 6.255 1.00 71.81 82 GLN A CA 1
ATOM 633 C C . GLN A 1 82 ? 17.571 2.228 7.301 1.00 71.81 82 GLN A C 1
ATOM 635 O O . GLN A 1 82 ? 16.541 2.820 6.971 1.00 71.81 82 GLN A O 1
ATOM 640 N N . THR A 1 83 ? 17.834 1.919 8.570 1.00 62.31 83 THR A N 1
ATOM 641 C CA . THR A 1 83 ? 16.958 2.315 9.683 1.00 62.31 83 THR A CA 1
ATOM 642 C C . THR A 1 83 ? 17.174 3.787 10.057 1.00 62.31 83 THR A C 1
ATOM 644 O O . THR A 1 83 ? 18.011 4.483 9.476 1.00 62.31 83 THR A O 1
ATOM 647 N N . GLN A 1 84 ? 16.449 4.269 11.071 1.00 60.38 84 GLN A N 1
ATOM 648 C CA . GLN A 1 84 ? 16.669 5.602 11.645 1.00 60.38 84 GLN A CA 1
ATOM 649 C C . GLN A 1 84 ? 18.057 5.763 12.292 1.00 60.38 84 GLN A C 1
ATOM 651 O O . GLN A 1 84 ? 18.548 6.884 12.404 1.00 60.38 84 GLN A O 1
ATOM 656 N N . THR A 1 85 ? 18.706 4.661 12.682 1.00 68.88 85 THR A N 1
ATOM 657 C CA . THR A 1 85 ? 20.061 4.666 13.243 1.00 68.88 85 THR A CA 1
ATOM 658 C C . THR A 1 85 ? 21.077 4.467 12.123 1.00 68.88 85 THR A C 1
ATOM 660 O O . THR A 1 85 ? 21.167 3.384 11.544 1.00 68.88 85 THR A O 1
ATOM 663 N N . THR A 1 86 ? 21.867 5.500 11.818 1.00 71.19 86 THR A N 1
ATOM 664 C CA . THR A 1 86 ? 22.883 5.462 10.753 1.00 71.19 86 THR A CA 1
ATOM 665 C C . THR A 1 86 ? 23.801 4.244 10.879 1.00 71.19 86 THR A C 1
ATOM 667 O O . THR A 1 86 ? 24.432 4.037 11.915 1.00 71.19 86 THR A O 1
ATOM 670 N N . GLY A 1 87 ? 23.903 3.453 9.807 1.00 71.44 87 GLY A N 1
ATOM 671 C CA . GLY A 1 87 ? 24.747 2.255 9.762 1.00 71.44 87 GLY A CA 1
ATOM 672 C C . GLY A 1 87 ? 24.109 0.993 10.350 1.00 71.44 87 GLY A C 1
ATOM 673 O O . GLY A 1 87 ? 24.737 -0.062 10.289 1.00 71.44 87 GLY A O 1
ATOM 674 N N . VAL A 1 88 ? 22.880 1.083 10.873 1.00 78.06 88 VAL A N 1
ATOM 675 C CA . VAL A 1 88 ? 22.031 -0.072 11.188 1.00 78.06 88 VAL A CA 1
ATOM 676 C C . VAL A 1 88 ? 21.033 -0.287 10.056 1.00 78.06 88 VAL A C 1
ATOM 678 O O . VAL A 1 88 ? 20.289 0.623 9.673 1.00 78.06 88 VAL A O 1
ATOM 681 N N . TRP A 1 89 ? 21.015 -1.508 9.544 1.00 79.62 89 TRP A N 1
ATOM 682 C CA . TRP A 1 89 ? 20.274 -1.932 8.368 1.00 79.62 89 TRP A CA 1
ATOM 683 C C . TRP A 1 89 ? 19.303 -3.040 8.736 1.00 79.62 89 TRP A C 1
ATOM 685 O O . TRP A 1 89 ? 19.647 -3.919 9.512 1.00 79.62 89 TRP A O 1
ATOM 695 N N . ARG A 1 90 ? 18.108 -3.041 8.158 1.00 76.50 90 ARG A N 1
ATOM 696 C CA . ARG A 1 90 ? 17.098 -4.072 8.399 1.00 76.50 90 ARG A CA 1
ATOM 697 C C . ARG A 1 90 ? 16.892 -4.921 7.160 1.00 76.50 90 ARG A C 1
ATOM 699 O O . ARG A 1 90 ? 16.733 -4.377 6.071 1.00 76.50 90 ARG A O 1
ATOM 706 N N . GLU A 1 91 ? 16.886 -6.239 7.324 1.00 73.19 91 GLU A N 1
ATOM 707 C CA . GLU A 1 91 ? 16.522 -7.176 6.264 1.00 73.19 91 GLU A CA 1
ATOM 708 C C . GLU A 1 91 ? 15.106 -6.882 5.772 1.00 73.19 91 GLU A C 1
ATOM 710 O O . GLU A 1 91 ? 14.182 -6.795 6.568 1.00 73.19 91 GLU A O 1
ATOM 715 N N . VAL A 1 92 ? 14.940 -6.735 4.461 1.00 64.12 92 VAL A N 1
ATOM 716 C CA . VAL A 1 92 ? 13.645 -6.606 3.777 1.00 64.12 92 VAL A CA 1
ATOM 717 C C . VAL A 1 92 ? 13.289 -7.938 3.120 1.00 64.12 92 VAL A C 1
ATOM 719 O O . VAL A 1 92 ? 12.184 -8.462 3.277 1.00 64.12 92 VAL A O 1
ATOM 722 N N . ALA A 1 93 ? 14.259 -8.514 2.413 1.00 59.28 93 ALA A N 1
ATOM 723 C CA . ALA A 1 93 ? 14.118 -9.760 1.677 1.00 59.28 93 ALA A CA 1
ATOM 724 C C . ALA A 1 93 ? 15.480 -10.424 1.490 1.00 59.28 93 ALA A C 1
ATOM 726 O O . ALA A 1 93 ? 16.504 -9.748 1.474 1.00 59.28 93 ALA A O 1
ATOM 727 N N . ARG A 1 94 ? 15.493 -11.730 1.232 1.00 73.50 94 ARG A N 1
ATOM 728 C CA . ARG A 1 94 ? 16.672 -12.443 0.738 1.00 73.50 94 ARG A CA 1
ATOM 729 C C . ARG A 1 94 ? 16.285 -13.475 -0.310 1.00 73.50 94 ARG A C 1
ATOM 731 O O . ARG A 1 94 ? 15.158 -13.936 -0.359 1.00 73.50 94 ARG A O 1
ATOM 738 N N . SER A 1 95 ? 17.217 -13.852 -1.165 1.00 69.81 95 SER A N 1
ATOM 739 C CA . SER A 1 95 ? 17.003 -14.852 -2.229 1.00 69.81 95 SER A CA 1
ATOM 740 C C . SER A 1 95 ? 16.362 -16.172 -1.767 1.00 69.81 95 SER A C 1
ATOM 742 O O . SER A 1 95 ? 15.558 -16.737 -2.494 1.00 69.81 95 SER A O 1
ATOM 744 N N . GLU A 1 96 ? 16.679 -16.649 -0.560 1.00 69.44 96 GLU A N 1
ATOM 745 C CA . GLU A 1 96 ? 16.141 -17.900 0.015 1.00 69.44 96 GLU A CA 1
ATOM 746 C C . GLU A 1 96 ? 14.774 -17.720 0.680 1.00 69.44 96 GLU A C 1
ATOM 748 O O . GLU A 1 96 ? 14.057 -18.677 0.963 1.00 69.44 96 GLU A O 1
ATOM 753 N N . LYS A 1 97 ? 14.443 -16.473 1.001 1.00 58.84 97 LYS A N 1
ATOM 754 C CA . LYS A 1 97 ? 13.236 -16.081 1.709 1.00 58.84 97 LYS A CA 1
ATOM 755 C C . LYS A 1 97 ? 12.890 -14.700 1.189 1.00 58.84 97 LYS A C 1
ATOM 757 O O . LYS A 1 97 ? 13.342 -13.681 1.704 1.00 58.84 97 LYS A O 1
ATOM 762 N N . THR A 1 98 ? 12.144 -14.675 0.094 1.00 49.78 98 THR A N 1
ATOM 763 C CA . THR A 1 98 ? 11.924 -13.469 -0.712 1.00 49.78 98 THR A CA 1
ATOM 764 C C . THR A 1 98 ? 11.160 -12.361 0.030 1.00 49.78 98 THR A C 1
ATOM 766 O O . THR A 1 98 ? 11.017 -11.272 -0.512 1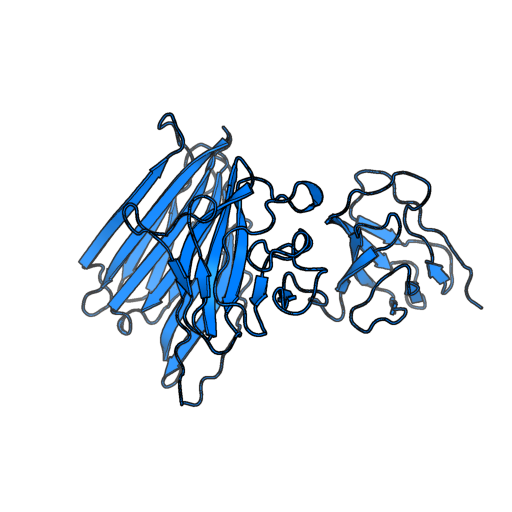.00 49.78 98 THR A O 1
ATOM 769 N N . TRP A 1 99 ? 10.697 -12.607 1.268 1.00 50.19 99 TRP A N 1
ATOM 770 C CA . TRP A 1 99 ? 9.805 -11.727 2.032 1.00 50.19 99 TRP A CA 1
ATOM 771 C C . TRP A 1 99 ? 10.044 -11.903 3.533 1.00 50.19 99 TRP A C 1
ATOM 773 O O . TRP A 1 99 ? 9.549 -12.857 4.140 1.00 50.19 99 TRP A O 1
ATOM 783 N N . VAL A 1 100 ? 10.848 -11.027 4.139 1.00 48.19 100 VAL A N 1
ATOM 784 C CA . VAL A 1 100 ? 11.327 -11.249 5.510 1.00 48.19 100 VAL A CA 1
ATOM 785 C C . VAL A 1 100 ? 11.026 -10.104 6.465 1.00 48.19 100 VAL A C 1
ATOM 787 O O . VAL A 1 100 ? 10.835 -10.375 7.647 1.00 48.19 100 VAL A O 1
ATOM 790 N N . ASN A 1 101 ? 10.812 -8.874 5.998 1.00 46.47 101 ASN A N 1
ATOM 791 C CA . ASN A 1 101 ? 10.296 -7.836 6.885 1.00 46.47 101 ASN A CA 1
ATOM 792 C C . ASN A 1 101 ? 9.269 -6.946 6.200 1.00 46.47 101 ASN A C 1
ATOM 794 O O . ASN A 1 101 ? 9.422 -6.502 5.065 1.00 46.47 101 ASN A O 1
ATOM 798 N N . LYS A 1 102 ? 8.149 -6.829 6.900 1.00 49.16 102 LYS A N 1
ATOM 799 C CA . LYS A 1 102 ? 6.840 -6.500 6.371 1.00 49.16 102 LYS A CA 1
ATOM 800 C C . LYS A 1 102 ? 6.632 -5.007 6.551 1.00 49.16 102 LYS A C 1
ATOM 802 O O . LYS A 1 102 ? 6.883 -4.489 7.634 1.00 49.16 102 LYS A O 1
ATOM 807 N N . GLY A 1 103 ? 5.986 -4.357 5.591 1.00 50.66 103 GLY A N 1
ATOM 808 C CA . GLY A 1 103 ? 5.264 -3.114 5.852 1.00 50.66 103 GLY A CA 1
ATOM 809 C C . GLY A 1 103 ? 4.130 -3.286 6.877 1.00 50.66 103 GLY A C 1
ATOM 810 O O . GLY A 1 103 ? 3.208 -2.501 6.824 1.00 50.66 103 GLY A O 1
ATOM 811 N N . PHE A 1 104 ? 4.169 -4.287 7.768 1.00 58.84 104 PHE A N 1
ATOM 812 C CA . PHE A 1 104 ? 3.195 -4.648 8.790 1.00 58.84 104 PHE A CA 1
ATOM 813 C C . PHE A 1 104 ? 3.771 -4.400 10.186 1.00 58.84 104 PHE A C 1
ATOM 815 O O . PHE A 1 104 ? 4.843 -4.911 10.507 1.00 58.84 104 PHE A O 1
ATOM 822 N N . LEU A 1 105 ? 3.033 -3.686 11.028 1.00 70.31 105 LEU A N 1
ATOM 823 C CA . LEU A 1 105 ? 3.371 -3.453 12.426 1.00 70.31 105 LEU A CA 1
ATOM 824 C C . LEU A 1 105 ? 2.126 -3.594 13.298 1.00 70.31 105 LEU A C 1
ATOM 826 O O . LEU A 1 105 ? 1.116 -2.938 13.056 1.00 70.31 105 LEU A O 1
ATOM 830 N N . THR A 1 106 ? 2.217 -4.389 14.358 1.00 82.88 106 THR A N 1
ATOM 831 C CA . THR A 1 106 ? 1.197 -4.403 15.410 1.00 82.88 106 THR A CA 1
ATOM 832 C C . THR A 1 106 ? 1.553 -3.361 16.462 1.00 82.88 106 THR A C 1
ATOM 834 O O . THR A 1 106 ? 2.666 -3.362 16.989 1.00 82.88 106 THR A O 1
ATOM 837 N N . ILE A 1 107 ? 0.612 -2.477 16.787 1.00 89.94 107 ILE A N 1
ATOM 838 C CA . ILE A 1 107 ? 0.798 -1.418 17.782 1.00 89.94 107 ILE A CA 1
ATOM 839 C C . ILE A 1 107 ? -0.324 -1.426 18.819 1.00 89.94 107 ILE A C 1
ATOM 841 O O . ILE A 1 107 ? -1.462 -1.806 18.544 1.00 89.94 107 ILE A O 1
ATOM 845 N N . ASN A 1 108 ? 0.001 -0.954 20.020 1.00 93.44 108 ASN A N 1
ATOM 846 C CA . ASN A 1 108 ? -0.960 -0.694 21.090 1.00 93.44 108 ASN A CA 1
ATOM 847 C C . ASN A 1 108 ? -0.701 0.706 21.675 1.00 93.44 108 ASN A C 1
ATOM 849 O O . ASN A 1 108 ? 0.048 0.841 22.648 1.00 93.44 108 ASN A O 1
ATOM 853 N N . PRO A 1 109 ? -1.278 1.763 21.075 1.00 90.69 109 PRO A N 1
ATOM 854 C CA . PRO A 1 109 ? -1.080 3.141 21.523 1.00 90.69 109 PRO A CA 1
ATOM 855 C C . PRO A 1 109 ? -1.627 3.404 22.930 1.00 90.69 109 PRO A C 1
ATOM 857 O O . PRO A 1 109 ? -1.136 4.300 23.615 1.00 90.69 109 PRO A O 1
ATOM 860 N N . ALA A 1 110 ? -2.609 2.622 23.393 1.00 88.44 110 ALA A N 1
ATOM 861 C CA . ALA A 1 110 ? -3.221 2.782 24.710 1.00 88.44 110 ALA A CA 1
ATOM 862 C C . ALA A 1 110 ? -2.255 2.418 25.848 1.00 88.44 110 ALA A C 1
ATOM 864 O O . ALA A 1 110 ? -2.187 3.125 26.856 1.00 88.44 110 ALA A O 1
ATOM 865 N N . SER A 1 111 ? -1.447 1.367 25.683 1.00 88.31 111 SER A N 1
ATOM 866 C CA . SER A 1 111 ? -0.515 0.915 26.725 1.00 88.31 111 SER A CA 1
ATOM 867 C C . SER A 1 111 ? 0.956 1.226 26.445 1.00 88.31 111 SER A C 1
ATOM 869 O O . SER A 1 111 ? 1.751 1.196 27.382 1.00 88.31 111 SER A O 1
ATOM 871 N N . ASN A 1 112 ? 1.342 1.531 25.200 1.00 89.38 112 ASN A N 1
ATOM 872 C CA . ASN A 1 112 ? 2.741 1.745 24.832 1.00 89.38 112 ASN A CA 1
ATOM 873 C C . ASN A 1 112 ? 3.010 3.203 24.397 1.00 89.38 112 ASN A C 1
ATOM 875 O O . ASN A 1 112 ? 2.550 3.618 23.329 1.00 89.38 112 ASN A O 1
ATOM 879 N N . PRO A 1 113 ? 3.793 3.977 25.176 1.00 87.69 113 PRO A N 1
ATOM 880 C CA . PRO A 1 113 ? 4.106 5.368 24.859 1.00 87.69 113 PRO A CA 1
ATOM 881 C C . PRO A 1 113 ? 4.936 5.544 23.579 1.00 87.69 113 PRO A C 1
ATOM 883 O O . PRO A 1 113 ? 4.924 6.630 23.015 1.00 87.69 113 PRO A O 1
ATOM 886 N N . ALA A 1 114 ? 5.611 4.503 23.079 1.00 87.50 114 ALA A N 1
ATOM 887 C CA . ALA A 1 114 ? 6.378 4.585 21.833 1.00 87.50 114 ALA A CA 1
ATOM 888 C C . ALA A 1 114 ? 5.499 4.802 20.587 1.00 87.50 114 ALA A C 1
ATOM 890 O O . ALA A 1 114 ? 6.004 5.244 19.558 1.00 87.50 114 ALA A O 1
ATOM 891 N N . TYR A 1 115 ? 4.197 4.506 20.680 1.00 92.06 115 TYR A N 1
ATOM 892 C CA . TYR A 1 115 ? 3.246 4.630 19.571 1.00 92.06 115 TYR A CA 1
ATOM 893 C C . TYR A 1 115 ? 2.273 5.799 19.728 1.00 92.06 115 TYR A C 1
ATOM 895 O O . TYR A 1 115 ? 1.259 5.850 19.031 1.00 92.06 115 TYR A O 1
ATOM 903 N N . ARG A 1 116 ? 2.561 6.734 20.641 1.00 92.19 116 ARG A N 1
ATOM 904 C CA . ARG A 1 116 ? 1.741 7.929 20.852 1.00 92.19 116 ARG A CA 1
ATOM 905 C C . ARG A 1 116 ? 2.562 9.186 21.106 1.00 92.19 116 ARG A C 1
ATOM 907 O O . ARG A 1 116 ? 3.719 9.124 21.510 1.00 92.19 116 ARG A O 1
ATOM 914 N N . VAL A 1 117 ? 1.945 10.344 20.894 1.00 88.88 117 VAL A N 1
ATOM 915 C CA . VAL A 1 117 ? 2.562 11.640 21.202 1.00 88.88 117 VAL A CA 1
ATOM 916 C C . VAL A 1 117 ? 2.254 12.020 22.650 1.00 88.88 117 VAL A C 1
ATOM 918 O O . VAL A 1 117 ? 1.122 12.349 23.006 1.00 88.88 117 VAL A O 1
ATOM 921 N N . GLY A 1 118 ? 3.275 11.970 23.508 1.00 87.06 118 GLY A N 1
ATOM 922 C CA . GLY A 1 118 ? 3.123 12.244 24.937 1.00 87.06 118 GLY A CA 1
ATOM 923 C C . GLY A 1 118 ? 2.129 11.281 25.598 1.00 87.06 118 GLY A C 1
ATOM 924 O O . GLY A 1 118 ? 2.287 10.061 25.535 1.00 87.06 118 GLY A O 1
ATOM 925 N N . ASN A 1 119 ? 1.092 11.835 26.229 1.00 87.12 119 ASN A N 1
ATOM 926 C CA . ASN A 1 119 ? 0.049 11.057 26.909 1.00 87.12 119 ASN A CA 1
ATOM 927 C C . ASN A 1 119 ? -1.215 10.848 26.056 1.00 87.12 119 ASN A C 1
ATOM 929 O O . ASN A 1 119 ? -2.164 10.226 26.528 1.00 87.12 119 ASN A O 1
ATOM 933 N N . ASP A 1 120 ? -1.249 11.346 24.818 1.00 90.00 120 ASP A N 1
ATOM 934 C CA . ASP A 1 120 ? -2.435 11.289 23.964 1.00 90.00 120 ASP A CA 1
ATOM 935 C C . ASP A 1 120 ? -2.439 10.026 23.092 1.00 90.00 120 ASP A C 1
ATOM 937 O O . ASP A 1 120 ? -1.888 10.000 21.993 1.00 90.00 120 ASP A O 1
ATOM 941 N N . ALA A 1 121 ? -3.099 8.969 23.572 1.00 87.44 121 ALA A N 1
ATOM 942 C CA . ALA A 1 121 ? -3.235 7.707 22.842 1.00 87.44 121 ALA A CA 1
ATOM 943 C C . ALA A 1 121 ? -4.056 7.822 21.539 1.00 87.44 121 ALA A C 1
ATOM 945 O O . ALA A 1 121 ? -4.037 6.900 20.729 1.00 87.44 121 ALA A O 1
ATOM 946 N N . SER A 1 122 ? -4.765 8.935 21.310 1.00 92.19 122 SER A N 1
ATOM 947 C CA . SER A 1 122 ? -5.483 9.181 20.052 1.00 92.19 122 SER A CA 1
ATOM 948 C C . SER A 1 122 ? -4.581 9.714 18.931 1.00 92.19 122 SER A C 1
ATOM 950 O O . SER A 1 122 ? -5.006 9.755 17.772 1.00 92.19 122 SER A O 1
ATOM 952 N N . GLN A 1 123 ? -3.347 10.117 19.256 1.00 93.44 123 GLN A N 1
ATOM 953 C CA . GLN A 1 123 ? -2.326 10.531 18.297 1.00 93.44 123 GLN A CA 1
ATOM 954 C C . GLN A 1 123 ? -1.338 9.401 18.077 1.00 93.44 123 GLN A C 1
ATOM 956 O O . GLN A 1 123 ? -0.327 9.293 18.768 1.00 93.44 123 GLN A O 1
ATOM 961 N N . VAL A 1 124 ? -1.646 8.558 17.104 1.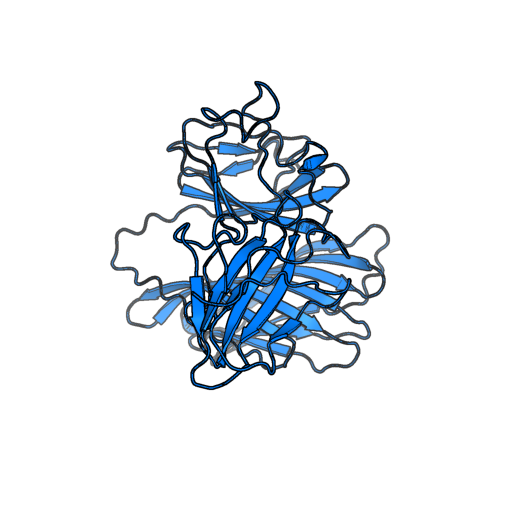00 94.31 124 VAL A N 1
ATOM 962 C CA . VAL A 1 124 ? -0.878 7.357 16.810 1.00 94.31 124 VAL A CA 1
ATOM 963 C C . VAL A 1 124 ? 0.361 7.717 15.999 1.00 94.31 124 VAL A C 1
ATOM 965 O O . VAL A 1 124 ? 0.262 8.404 14.982 1.00 94.31 124 VAL A O 1
ATOM 968 N N . ILE A 1 125 ? 1.525 7.232 16.425 1.00 92.56 125 ILE A N 1
ATOM 969 C CA . ILE A 1 125 ? 2.777 7.341 15.671 1.00 92.56 125 ILE A CA 1
ATOM 970 C C . ILE A 1 125 ? 3.393 5.966 15.450 1.00 92.56 125 ILE A C 1
ATOM 972 O O . ILE A 1 125 ? 3.348 5.093 16.315 1.00 92.56 125 ILE A O 1
ATOM 976 N N . PHE A 1 126 ? 3.985 5.775 14.282 1.00 87.75 126 PHE A N 1
ATOM 977 C CA . PHE A 1 126 ? 4.782 4.606 13.953 1.00 87.75 126 PHE A CA 1
ATOM 978 C C . PHE A 1 126 ? 5.806 4.959 12.869 1.00 87.75 126 PHE A C 1
ATOM 980 O O . PHE A 1 126 ? 5.620 5.924 12.121 1.00 87.75 126 PHE A O 1
ATOM 987 N N . PRO A 1 127 ? 6.901 4.192 12.767 1.00 80.75 127 PRO A N 1
ATOM 988 C CA . PRO A 1 127 ? 7.935 4.449 11.773 1.00 80.75 127 PRO A CA 1
ATOM 989 C C . PRO A 1 127 ? 7.397 4.426 10.328 1.00 80.75 127 PRO A C 1
ATOM 991 O O . PRO A 1 127 ? 6.496 3.655 9.994 1.00 80.75 127 PRO A O 1
ATOM 994 N N . LYS A 1 128 ? 7.936 5.293 9.462 1.00 69.25 128 LYS A N 1
ATOM 995 C CA . LYS A 1 128 ? 7.433 5.521 8.090 1.00 69.25 128 LYS A CA 1
ATOM 996 C C . LYS A 1 128 ? 7.626 4.315 7.169 1.00 69.25 128 LYS A C 1
ATOM 998 O O . LYS A 1 128 ? 7.035 4.241 6.107 1.00 69.25 128 LYS A O 1
ATOM 1003 N N . GLU A 1 129 ? 8.449 3.359 7.547 1.00 60.34 129 GLU A N 1
ATOM 1004 C CA . GLU A 1 129 ? 8.635 2.124 6.795 1.00 60.34 129 GLU A CA 1
ATOM 1005 C C . GLU A 1 129 ? 7.408 1.190 6.852 1.00 60.34 129 GLU A C 1
ATOM 1007 O O . GLU A 1 129 ? 7.313 0.256 6.057 1.00 60.34 129 GLU A O 1
ATOM 1012 N N . TYR A 1 130 ? 6.443 1.443 7.745 1.00 65.94 130 TYR A N 1
ATOM 1013 C CA . TYR A 1 130 ? 5.240 0.622 7.878 1.00 65.94 130 TYR A CA 1
ATOM 1014 C C . TYR A 1 130 ? 4.039 1.217 7.129 1.00 65.94 130 TYR A C 1
ATOM 1016 O O . TYR A 1 130 ? 3.730 2.411 7.213 1.00 65.94 130 TYR A O 1
ATOM 1024 N N . HIS A 1 131 ? 3.349 0.347 6.394 1.00 62.97 131 HIS A N 1
ATOM 1025 C CA . HIS A 1 131 ? 2.215 0.663 5.522 1.00 62.97 131 HIS A CA 1
ATOM 1026 C C . HIS A 1 131 ? 0.962 -0.161 5.857 1.00 62.97 131 HIS A C 1
ATOM 1028 O O . HIS A 1 131 ? -0.070 -0.011 5.223 1.00 62.97 131 HIS A O 1
ATOM 1034 N N . TYR A 1 132 ? 1.032 -1.023 6.860 1.00 63.53 132 TYR A N 1
ATOM 1035 C CA . TYR A 1 132 ? -0.027 -1.867 7.374 1.00 63.53 132 TYR A CA 1
ATOM 1036 C C . TYR A 1 132 ? 0.141 -1.890 8.882 1.00 63.53 132 TYR A C 1
ATOM 1038 O O . TYR A 1 132 ? 1.167 -2.308 9.409 1.00 63.53 132 TYR A O 1
ATOM 1046 N N . ILE A 1 133 ? -0.866 -1.424 9.591 1.00 84.25 133 ILE A N 1
ATOM 1047 C CA . ILE A 1 133 ? -0.815 -1.219 11.023 1.00 84.25 133 ILE A CA 1
ATOM 1048 C C . ILE A 1 133 ? -1.969 -1.980 11.638 1.00 84.25 133 ILE A C 1
ATOM 1050 O O . ILE A 1 133 ? -3.118 -1.708 11.315 1.00 84.25 133 ILE A O 1
ATOM 1054 N N . GLN A 1 134 ? -1.679 -2.921 12.525 1.00 82.88 134 GLN A N 1
ATOM 1055 C CA . GLN A 1 134 ? -2.700 -3.609 13.300 1.00 82.88 134 GLN A CA 1
ATOM 1056 C C . GLN A 1 134 ? -2.790 -2.974 14.686 1.00 82.88 134 GLN A C 1
ATOM 1058 O O . GLN A 1 134 ? -1.857 -3.047 15.486 1.00 82.88 134 GLN A O 1
ATOM 1063 N N . LEU A 1 135 ? -3.921 -2.341 14.973 1.00 93.38 135 LEU A N 1
ATOM 1064 C CA . LEU A 1 135 ? -4.236 -1.776 16.276 1.00 93.38 135 LEU A CA 1
ATOM 1065 C C . LEU A 1 135 ? -4.698 -2.875 17.217 1.00 93.38 135 LEU A C 1
ATOM 1067 O O . LEU A 1 135 ? -5.614 -3.625 16.906 1.00 93.38 135 LEU A O 1
ATOM 1071 N N . THR A 1 136 ? -4.105 -2.923 18.398 1.00 89.00 136 THR A N 1
ATOM 1072 C CA . THR A 1 136 ? -4.476 -3.847 19.471 1.00 89.00 136 THR A CA 1
ATOM 1073 C C . THR A 1 136 ? -4.639 -3.086 20.784 1.00 89.00 136 THR A C 1
ATOM 1075 O O . THR A 1 136 ? -4.359 -1.886 20.865 1.00 89.00 136 THR A O 1
ATOM 1078 N N . GLY A 1 137 ? -5.096 -3.775 21.828 1.00 88.00 137 GLY A N 1
ATOM 1079 C CA . GLY A 1 137 ? -5.371 -3.161 23.126 1.00 88.00 137 GLY A CA 1
ATOM 1080 C C . GLY A 1 137 ? -6.766 -2.551 23.178 1.00 88.00 137 GLY A C 1
ATOM 1081 O O . GLY A 1 137 ? -7.680 -3.067 22.556 1.00 88.00 137 GLY A O 1
ATOM 1082 N N . THR A 1 138 ? -6.935 -1.467 23.933 1.00 88.69 138 THR A N 1
ATOM 1083 C CA . THR A 1 138 ? -8.250 -0.877 24.250 1.00 88.69 138 THR A CA 1
ATOM 1084 C C . THR A 1 138 ? -8.503 0.451 23.532 1.00 88.69 138 THR A C 1
ATOM 1086 O O . THR A 1 138 ? -9.264 1.291 24.013 1.00 88.69 138 THR A O 1
ATOM 1089 N N . GLN A 1 139 ? -7.829 0.684 22.401 1.00 87.06 139 GLN A N 1
ATOM 1090 C CA . GLN A 1 139 ? -7.993 1.920 21.641 1.00 87.06 139 GLN A CA 1
ATOM 1091 C C . GLN A 1 139 ? -9.395 1.981 21.027 1.00 87.06 139 GLN A C 1
ATOM 1093 O O . GLN A 1 139 ? -9.801 1.056 20.334 1.00 87.06 139 GLN A O 1
ATOM 1098 N N . THR A 1 140 ? -10.108 3.087 21.238 1.00 90.81 140 THR A N 1
ATOM 1099 C CA . THR A 1 140 ? -11.466 3.296 20.697 1.00 90.81 140 THR A CA 1
ATOM 1100 C C . THR A 1 140 ? -11.559 4.495 19.755 1.00 90.81 140 THR A C 1
ATOM 1102 O O . THR A 1 140 ? -12.503 4.606 18.974 1.00 90.81 140 THR A O 1
ATOM 1105 N N . VAL A 1 141 ? -10.580 5.405 19.796 1.00 94.31 141 VAL A N 1
ATOM 1106 C CA . VAL A 1 141 ? -10.584 6.648 19.011 1.00 94.31 141 VAL A CA 1
ATOM 1107 C C . VAL A 1 141 ? -9.190 6.970 18.494 1.00 94.31 141 VAL A C 1
ATOM 1109 O O . VAL A 1 141 ? -8.230 6.947 19.257 1.00 94.31 141 VAL A O 1
ATOM 1112 N N . ILE A 1 142 ? -9.075 7.344 17.226 1.00 95.25 142 ILE A N 1
ATOM 1113 C CA . ILE A 1 142 ? -7.853 7.880 16.633 1.00 95.25 142 ILE A CA 1
ATOM 1114 C C . ILE A 1 142 ? -8.191 9.221 15.997 1.00 95.25 142 ILE A C 1
ATOM 1116 O O . ILE A 1 142 ? -9.070 9.329 15.144 1.00 95.25 142 ILE A O 1
ATOM 1120 N N . ASN A 1 143 ? -7.478 10.251 16.435 1.00 93.75 143 ASN A N 1
ATOM 1121 C CA . ASN A 1 143 ? -7.647 11.611 15.944 1.00 93.75 143 ASN A CA 1
ATOM 1122 C C . ASN A 1 143 ? -6.539 11.989 14.965 1.00 93.75 143 ASN A C 1
ATOM 1124 O O . ASN A 1 143 ? -6.764 12.825 14.101 1.00 93.75 143 ASN A O 1
ATOM 1128 N N . ARG A 1 144 ? -5.335 11.419 15.114 1.00 93.00 144 ARG A N 1
ATOM 1129 C CA . ARG A 1 144 ? -4.185 11.708 14.250 1.00 93.00 144 ARG A CA 1
ATOM 1130 C C . ARG A 1 144 ? -3.354 10.457 14.045 1.00 93.00 144 ARG A C 1
ATOM 1132 O O . ARG A 1 144 ? -3.188 9.665 14.970 1.00 93.00 144 ARG A O 1
ATOM 1139 N N . ILE A 1 145 ? -2.795 10.323 12.852 1.00 93.94 145 ILE A N 1
ATOM 1140 C CA . ILE A 1 145 ? -1.855 9.259 12.509 1.00 93.94 145 ILE A CA 1
ATOM 1141 C C . ILE A 1 145 ? -0.615 9.926 11.937 1.00 93.94 145 ILE A C 1
ATOM 1143 O O . ILE A 1 145 ? -0.731 10.726 11.016 1.00 93.94 145 ILE A O 1
ATOM 1147 N N . ASN A 1 146 ? 0.564 9.636 12.482 1.00 91.31 146 ASN A N 1
ATOM 1148 C CA . ASN A 1 146 ? 1.837 10.144 11.971 1.00 91.31 146 ASN A CA 1
ATOM 1149 C C . ASN A 1 146 ? 1.834 11.661 11.688 1.00 91.31 146 ASN A C 1
ATOM 1151 O O . ASN A 1 146 ? 2.482 12.123 10.762 1.00 91.31 146 ASN A O 1
ATOM 1155 N N . GLU A 1 147 ? 1.103 12.467 12.460 1.00 88.19 147 GLU A N 1
ATOM 1156 C CA . GLU A 1 147 ? 1.037 13.921 12.240 1.00 88.19 147 GLU A CA 1
ATOM 1157 C C . GLU A 1 147 ? 2.304 14.622 12.760 1.00 88.19 147 GLU A C 1
ATOM 1159 O O . GLU A 1 147 ? 2.781 15.598 12.165 1.00 88.19 147 GLU A O 1
ATOM 1164 N N . TYR A 1 148 ? 2.888 14.061 13.828 1.00 82.56 148 TYR A N 1
ATOM 1165 C CA . TYR A 1 148 ? 4.109 14.533 14.474 1.00 82.56 148 TYR A CA 1
ATOM 1166 C C . TYR A 1 148 ? 5.292 14.526 13.497 1.00 82.56 148 TYR A C 1
ATOM 1168 O O . TYR A 1 148 ? 5.605 13.502 12.891 1.00 82.56 148 TYR A O 1
ATOM 1176 N N . GLY A 1 149 ? 5.961 15.677 13.362 1.00 78.56 149 GLY A N 1
ATOM 1177 C CA . GLY A 1 149 ? 6.931 15.981 12.298 1.00 78.56 149 GLY A CA 1
ATOM 1178 C C . GLY A 1 149 ? 7.917 14.859 11.932 1.00 78.56 149 GLY A C 1
ATOM 1179 O O . GLY A 1 149 ? 8.003 14.512 10.753 1.00 78.56 149 GLY A O 1
ATOM 1180 N N . PRO A 1 150 ? 8.614 14.230 12.898 1.00 80.62 150 PRO A N 1
ATOM 1181 C CA . PRO A 1 150 ? 9.541 13.133 12.618 1.00 80.62 150 PRO A CA 1
ATOM 1182 C C . PRO A 1 150 ? 8.903 11.930 11.912 1.00 80.62 150 PRO A C 1
ATOM 1184 O O . PRO A 1 150 ? 9.563 11.287 11.101 1.00 80.62 150 PRO A O 1
ATOM 1187 N N . TYR A 1 151 ? 7.617 11.664 12.152 1.00 81.62 151 TYR A N 1
ATOM 1188 C CA . TYR A 1 151 ? 6.859 10.543 11.584 1.00 81.62 151 TYR A CA 1
ATOM 1189 C C . TYR A 1 151 ? 5.938 10.959 10.432 1.00 81.62 151 TYR A C 1
ATOM 1191 O O . TYR A 1 151 ? 5.390 10.092 9.756 1.00 81.62 151 TYR A O 1
ATOM 1199 N N . ARG A 1 152 ? 5.856 12.261 10.122 1.00 83.62 152 ARG A N 1
ATOM 1200 C CA . ARG A 1 152 ? 5.021 12.804 9.044 1.00 83.62 152 ARG A CA 1
ATOM 1201 C C . ARG A 1 152 ? 5.287 12.161 7.691 1.00 83.62 152 ARG A C 1
ATOM 1203 O O . ARG A 1 152 ? 6.428 12.128 7.223 1.00 83.62 152 ARG A O 1
ATOM 1210 N N . ARG A 1 153 ? 4.215 11.664 7.077 1.00 73.94 153 ARG A N 1
ATOM 1211 C CA . ARG A 1 153 ? 4.226 11.020 5.763 1.00 73.94 153 ARG A CA 1
ATOM 1212 C C . ARG A 1 153 ? 4.084 12.073 4.655 1.00 73.94 153 ARG A C 1
ATOM 1214 O O . ARG A 1 153 ? 3.403 13.077 4.882 1.00 73.94 153 ARG A O 1
ATOM 1221 N N . PRO A 1 154 ? 4.772 11.920 3.511 1.00 66.06 154 PRO A N 1
ATOM 1222 C CA . PRO A 1 154 ? 4.512 12.740 2.336 1.00 66.06 154 PRO A CA 1
ATOM 1223 C C . PRO A 1 154 ? 3.076 12.528 1.819 1.00 66.06 154 PRO A C 1
ATOM 1225 O O . PRO A 1 154 ? 2.521 11.440 1.980 1.00 66.06 154 PRO A O 1
ATOM 1228 N N . PRO A 1 155 ? 2.473 13.543 1.178 1.00 61.94 155 PRO A N 1
ATOM 1229 C CA . PRO A 1 155 ? 1.179 13.393 0.518 1.00 61.94 155 PRO A CA 1
ATOM 1230 C C . PRO A 1 155 ? 1.200 12.252 -0.507 1.00 61.94 155 PRO A C 1
ATOM 1232 O O . PRO A 1 155 ? 2.186 12.086 -1.221 1.00 61.94 155 PRO A O 1
ATOM 1235 N N . GLY A 1 156 ? 0.115 11.481 -0.585 1.00 45.88 156 GLY A N 1
ATOM 1236 C CA . GLY A 1 156 ? -0.010 10.321 -1.475 1.00 45.88 156 GLY A CA 1
ATOM 1237 C C . GLY A 1 156 ? 0.481 8.993 -0.884 1.00 45.88 156 GLY A C 1
ATOM 1238 O O . GLY A 1 156 ? 0.258 7.944 -1.494 1.00 45.88 156 GLY A O 1
ATOM 1239 N N . ASP A 1 157 ? 1.097 9.001 0.305 1.00 57.41 157 ASP A N 1
ATOM 1240 C CA . ASP A 1 157 ? 1.454 7.770 1.020 1.00 57.41 157 ASP A CA 1
ATOM 1241 C C . ASP A 1 157 ? 0.210 7.007 1.473 1.00 57.41 157 ASP A C 1
ATOM 1243 O O . ASP A 1 157 ? -0.743 7.594 1.982 1.00 57.41 157 ASP A O 1
ATOM 1247 N N . ILE A 1 158 ? 0.250 5.682 1.355 1.00 56.72 158 ILE A N 1
ATOM 1248 C CA . ILE A 1 158 ? -0.869 4.805 1.707 1.00 56.72 158 ILE A CA 1
ATOM 1249 C C . ILE A 1 158 ? -0.507 3.986 2.938 1.00 56.72 158 ILE A C 1
ATOM 1251 O O . ILE A 1 158 ? 0.596 3.434 3.019 1.00 56.72 158 ILE A O 1
ATOM 1255 N N . ILE A 1 159 ? -1.454 3.878 3.866 1.00 73.38 159 ILE A N 1
ATOM 1256 C CA . ILE A 1 159 ? -1.417 2.895 4.945 1.00 73.38 159 ILE A CA 1
ATOM 1257 C C . ILE A 1 159 ? -2.728 2.106 4.999 1.00 73.38 159 ILE A C 1
ATOM 1259 O O . ILE A 1 159 ? -3.798 2.617 4.673 1.00 73.38 159 ILE A O 1
ATOM 1263 N N . VAL A 1 160 ? -2.646 0.876 5.483 1.00 70.19 160 VAL A N 1
ATOM 1264 C CA . VAL A 1 160 ? -3.776 0.071 5.936 1.00 70.19 160 VAL A CA 1
ATOM 1265 C C . VAL A 1 160 ? -3.774 0.090 7.455 1.00 70.19 160 VAL A C 1
ATOM 1267 O O . VAL A 1 160 ? -2.735 -0.101 8.081 1.00 70.19 160 VAL A O 1
ATOM 1270 N N . LEU A 1 161 ? -4.932 0.317 8.056 1.00 85.50 161 LEU A N 1
ATOM 1271 C CA . LEU A 1 161 ? -5.133 0.304 9.494 1.00 85.50 161 LEU A CA 1
ATOM 1272 C C . LEU A 1 161 ? -6.155 -0.775 9.837 1.00 85.50 161 LEU A C 1
ATOM 1274 O O . LEU A 1 161 ? -7.349 -0.596 9.622 1.00 85.50 161 LEU A O 1
ATOM 1278 N N . GLU A 1 162 ? -5.685 -1.903 10.346 1.00 82.81 162 GLU A N 1
ATOM 1279 C CA . GLU A 1 162 ? -6.520 -2.984 10.849 1.00 82.81 162 GLU A CA 1
ATOM 1280 C C . GLU A 1 162 ? -6.878 -2.741 12.313 1.00 82.81 162 GLU A C 1
ATOM 1282 O O . GLU A 1 162 ? -6.019 -2.445 13.143 1.00 82.81 162 GLU A O 1
ATOM 1287 N N . ASN A 1 163 ? -8.153 -2.903 12.636 1.00 87.56 163 ASN A N 1
ATOM 1288 C CA . ASN A 1 163 ? -8.650 -2.851 13.994 1.00 87.56 163 ASN A CA 1
ATOM 1289 C C . ASN A 1 163 ? -8.723 -4.262 14.594 1.00 87.56 163 ASN A C 1
ATOM 1291 O O . ASN A 1 163 ? -9.590 -5.043 14.229 1.00 87.56 163 ASN A O 1
ATOM 1295 N N . ALA A 1 164 ? -7.867 -4.570 15.564 1.00 83.81 164 ALA A N 1
ATOM 1296 C CA . ALA A 1 164 ? -7.905 -5.800 16.356 1.00 83.81 164 ALA A CA 1
ATOM 1297 C C . ALA A 1 164 ? -8.000 -5.499 17.868 1.00 83.81 164 ALA A C 1
ATOM 1299 O O . ALA A 1 164 ? -7.438 -6.217 18.697 1.00 83.81 164 ALA A O 1
ATOM 1300 N N . THR A 1 165 ? -8.692 -4.418 18.250 1.00 86.56 165 THR A N 1
ATOM 1301 C CA . THR A 1 165 ? -8.840 -3.989 19.657 1.00 86.56 165 THR A CA 1
ATOM 1302 C C . THR A 1 165 ? -9.951 -4.734 20.406 1.00 86.56 165 THR A C 1
ATOM 1304 O O . THR A 1 165 ? -10.093 -4.589 21.617 1.00 86.56 165 THR A O 1
ATOM 1307 N N . GLY A 1 166 ? -10.766 -5.532 19.707 1.00 82.44 166 GLY A N 1
ATOM 1308 C CA . GLY A 1 166 ? -11.951 -6.178 20.281 1.00 82.44 166 GLY A CA 1
ATOM 1309 C C . GLY A 1 166 ? -13.177 -5.261 20.366 1.00 82.44 166 GLY A C 1
ATOM 1310 O O . GLY A 1 166 ? -14.226 -5.696 20.833 1.00 82.44 166 GLY A O 1
ATOM 1311 N N . SER A 1 167 ? -13.068 -4.012 19.901 1.00 88.44 167 SER A N 1
ATOM 1312 C CA . SER A 1 167 ? -14.148 -3.019 19.852 1.00 88.44 167 SER A CA 1
ATOM 1313 C C . SER A 1 167 ? -14.023 -2.153 18.600 1.00 88.44 167 SER A C 1
ATOM 1315 O O . SER A 1 167 ? -13.010 -2.213 17.910 1.00 88.44 167 SER A O 1
ATOM 1317 N N . ASP A 1 168 ? -15.031 -1.346 18.288 1.00 91.69 168 ASP A N 1
ATOM 1318 C CA . ASP A 1 168 ? -14.965 -0.432 17.148 1.00 91.69 168 ASP A CA 1
ATOM 1319 C C . ASP A 1 168 ? -13.986 0.724 17.406 1.00 91.69 168 ASP A C 1
ATOM 1321 O O . ASP A 1 168 ? -13.951 1.307 18.492 1.00 91.69 168 ASP A O 1
ATOM 1325 N N . VAL A 1 169 ? -13.219 1.093 16.378 1.00 94.31 169 VAL A N 1
ATOM 1326 C CA . VAL A 1 169 ? -12.295 2.233 16.412 1.00 94.31 169 VAL A CA 1
ATOM 1327 C C . VAL A 1 169 ? -12.853 3.358 15.557 1.00 94.31 169 VAL A C 1
ATOM 1329 O O . VAL A 1 169 ? -13.097 3.200 14.365 1.00 94.31 169 VAL A O 1
ATOM 1332 N N . THR A 1 170 ? -13.026 4.530 16.155 1.00 94.69 170 THR A N 1
ATOM 1333 C CA . THR A 1 170 ? -13.469 5.731 15.446 1.00 94.69 170 THR A CA 1
ATOM 1334 C C . THR A 1 170 ? -12.272 6.544 14.951 1.00 94.69 170 THR A C 1
ATOM 1336 O O . THR A 1 170 ? -11.398 6.888 15.743 1.00 94.69 170 THR A O 1
ATOM 1339 N N . LEU A 1 171 ? -12.263 6.913 13.671 1.00 93.88 171 LEU A N 1
ATOM 1340 C CA . LEU A 1 171 ? -11.347 7.883 13.072 1.00 93.88 171 LEU A CA 1
ATOM 1341 C C . LEU A 1 171 ? -12.037 9.248 12.944 1.00 93.88 171 LEU A C 1
ATOM 1343 O O . LEU A 1 171 ? -13.090 9.351 12.306 1.00 93.88 171 LEU A O 1
ATOM 1347 N N . ASN A 1 172 ? -11.452 10.287 13.542 1.00 89.56 172 ASN A N 1
ATOM 1348 C CA . ASN A 1 172 ? -12.094 11.597 13.680 1.00 89.56 172 ASN A CA 1
ATOM 1349 C C . ASN A 1 172 ? -11.459 12.713 12.838 1.00 89.56 172 ASN A C 1
ATOM 1351 O O . ASN A 1 172 ? -10.246 12.782 12.627 1.00 89.56 172 ASN A O 1
ATOM 1355 N N . LEU A 1 173 ? -12.312 13.675 12.484 1.00 83.12 173 LEU A N 1
ATOM 1356 C CA . LEU A 1 173 ? -11.933 14.995 11.988 1.00 83.12 173 LEU A CA 1
ATOM 1357 C C . LEU A 1 173 ? -11.165 15.820 13.049 1.00 83.12 173 LEU A C 1
ATOM 1359 O O . LEU A 1 173 ? -11.295 15.565 14.248 1.00 83.12 173 LEU A O 1
ATOM 1363 N N . PRO A 1 174 ? -10.395 16.849 12.637 1.00 83.31 174 PRO A N 1
ATOM 1364 C CA . PRO A 1 174 ? -10.203 17.315 11.257 1.00 83.31 174 PRO A CA 1
ATOM 1365 C C . PRO A 1 174 ? -9.093 16.582 10.492 1.00 83.31 174 PRO A C 1
ATOM 1367 O O . PRO A 1 174 ? -8.993 16.741 9.283 1.00 83.31 174 PRO A O 1
ATOM 1370 N N . TYR A 1 175 ? -8.258 15.794 11.173 1.00 88.50 175 TYR A N 1
ATOM 1371 C CA . TYR A 1 175 ? -7.052 15.225 10.564 1.00 88.50 175 TYR A CA 1
ATOM 1372 C C . TYR A 1 175 ? -7.288 13.895 9.863 1.00 88.50 175 TYR A C 1
ATOM 1374 O O . TYR A 1 175 ? -6.442 13.492 9.074 1.00 88.50 175 TYR A O 1
ATOM 1382 N N . ILE A 1 176 ? -8.393 13.202 10.136 1.00 90.31 176 ILE A N 1
ATOM 1383 C CA . ILE A 1 176 ? -8.767 11.997 9.401 1.00 90.31 176 ILE A CA 1
ATOM 1384 C C . ILE A 1 176 ? -10.132 12.233 8.767 1.00 90.31 176 ILE A C 1
ATOM 1386 O O . ILE A 1 176 ? -11.174 12.156 9.417 1.00 90.31 176 ILE A O 1
ATOM 1390 N N . MET A 1 177 ? -10.100 12.588 7.489 1.00 83.88 177 MET A N 1
ATOM 1391 C CA . MET A 1 177 ? -11.272 12.912 6.697 1.00 83.88 177 MET A CA 1
ATOM 1392 C C . MET A 1 177 ? -12.008 11.622 6.309 1.00 83.88 177 MET A C 1
ATOM 1394 O O . MET A 1 177 ? -11.367 10.648 5.902 1.00 83.88 177 MET A O 1
ATOM 1398 N N . PRO A 1 178 ? -13.339 11.576 6.460 1.00 73.56 178 PRO A N 1
ATOM 1399 C CA . PRO A 1 178 ? -14.125 10.393 6.151 1.00 73.56 178 PRO A CA 1
ATOM 1400 C C . PRO A 1 178 ? -14.324 10.209 4.649 1.00 73.56 178 PRO A C 1
ATOM 1402 O O . PRO A 1 178 ? -14.208 11.159 3.879 1.00 73.56 178 PRO A O 1
ATOM 1405 N N . ILE A 1 179 ? -14.676 8.981 4.259 1.00 58.66 179 ILE A N 1
ATOM 1406 C CA . ILE A 1 179 ? -14.875 8.560 2.859 1.00 58.66 179 ILE A CA 1
ATOM 1407 C C . ILE A 1 179 ? -15.862 9.476 2.119 1.00 58.66 179 ILE A C 1
ATOM 1409 O O . ILE A 1 179 ? -15.644 9.809 0.957 1.00 58.66 179 ILE A O 1
ATOM 1413 N N . TYR A 1 180 ? -16.930 9.911 2.796 1.00 56.09 180 TYR A N 1
ATOM 1414 C CA . TYR A 1 180 ? -17.980 10.738 2.206 1.00 56.09 180 TYR A CA 1
ATOM 1415 C C . TYR A 1 180 ? -18.077 12.105 2.884 1.00 56.09 180 TYR A C 1
ATOM 1417 O O . TYR A 1 180 ? -18.094 12.213 4.114 1.00 56.09 180 TYR A O 1
ATOM 1425 N N . SER A 1 181 ? -18.210 13.147 2.062 1.00 53.88 181 SER A N 1
ATOM 1426 C CA . SER A 1 181 ? -18.498 14.507 2.523 1.00 53.88 181 SER A CA 1
ATOM 1427 C C . SER A 1 181 ? -19.807 14.543 3.324 1.00 53.88 181 SER A C 1
ATOM 1429 O O . SER A 1 181 ? -20.799 13.930 2.933 1.00 53.88 181 SER A O 1
ATOM 1431 N N . GLY A 1 182 ? -19.809 15.242 4.463 1.00 51.62 182 GLY A N 1
ATOM 1432 C CA . GLY A 1 182 ? -20.969 15.353 5.360 1.00 51.62 182 GLY A CA 1
ATOM 1433 C C . GLY A 1 182 ? -21.064 14.280 6.454 1.00 51.62 182 GLY A C 1
ATOM 1434 O O . GLY A 1 182 ? -21.871 14.429 7.371 1.00 51.62 182 GLY A O 1
ATOM 1435 N N . ILE A 1 183 ? -20.222 13.241 6.427 1.00 60.56 183 ILE A N 1
ATOM 1436 C CA . ILE A 1 183 ? -20.080 12.310 7.554 1.00 60.56 183 ILE A CA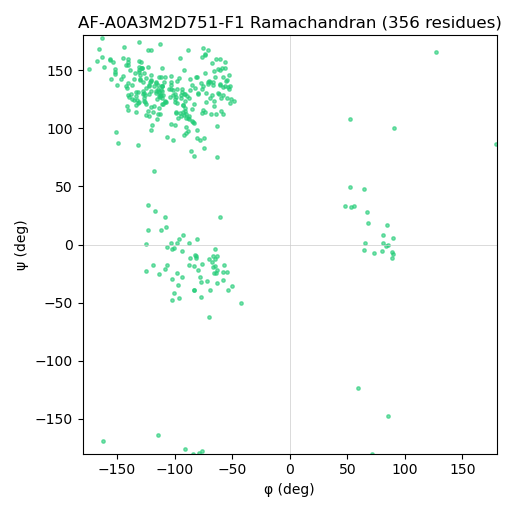 1
ATOM 1437 C C . ILE A 1 183 ? -19.130 12.932 8.595 1.00 60.56 183 ILE A C 1
ATOM 1439 O O . ILE A 1 183 ? -18.083 13.452 8.220 1.00 60.56 183 ILE A O 1
ATOM 1443 N N . PRO A 1 184 ? -19.442 12.899 9.905 1.00 66.56 184 PRO A N 1
ATOM 1444 C CA . PRO A 1 184 ? -18.585 13.523 10.918 1.00 66.56 184 PRO A CA 1
ATOM 1445 C C . PRO A 1 184 ? -17.362 12.676 11.311 1.00 66.56 184 PRO A C 1
ATOM 1447 O O . PRO A 1 184 ? -16.398 13.213 11.854 1.00 66.56 184 PRO A O 1
ATOM 1450 N N . LYS A 1 185 ? -17.406 11.354 11.096 1.00 82.62 185 LYS A N 1
ATOM 1451 C CA . LYS A 1 185 ? -16.364 10.399 11.507 1.00 82.62 185 LYS A CA 1
ATOM 1452 C C . LYS A 1 185 ? -16.458 9.079 10.744 1.00 82.62 185 LYS A C 1
ATOM 1454 O O . LYS A 1 185 ? -17.551 8.665 10.366 1.00 82.62 185 LYS A O 1
ATOM 1459 N N . THR A 1 186 ? -15.335 8.387 10.593 1.00 86.31 186 THR A N 1
ATOM 1460 C CA . THR A 1 186 ? -15.301 7.012 10.070 1.00 86.31 186 THR A CA 1
ATOM 1461 C C . THR A 1 186 ? -15.223 6.031 11.233 1.00 86.31 186 THR A C 1
ATOM 1463 O O . THR A 1 186 ? -14.499 6.279 12.191 1.00 86.31 186 THR A O 1
ATOM 1466 N N . VAL A 1 187 ? -15.929 4.905 11.160 1.00 87.31 187 VAL A N 1
ATOM 1467 C CA . VAL A 1 187 ? -15.790 3.809 12.130 1.00 87.31 187 VAL A CA 1
ATOM 1468 C C . VAL A 1 187 ? -15.156 2.614 11.431 1.00 87.31 187 VAL A C 1
ATOM 1470 O O . VAL A 1 187 ? -15.634 2.207 10.378 1.00 87.31 187 VAL A O 1
ATOM 1473 N N . ILE A 1 188 ? -14.095 2.065 12.021 1.00 86.94 188 ILE A N 1
ATOM 1474 C CA . ILE A 1 188 ? -13.511 0.774 11.661 1.00 86.94 188 ILE A CA 1
ATOM 1475 C C . ILE A 1 188 ? -14.079 -0.255 12.639 1.00 86.94 188 ILE A C 1
ATOM 1477 O O . ILE A 1 188 ? -13.704 -0.229 13.817 1.00 86.94 188 ILE A O 1
ATOM 1481 N N . PRO A 1 189 ? -14.972 -1.154 12.201 1.00 79.75 189 PRO A N 1
ATOM 1482 C CA . PRO A 1 189 ? -15.503 -2.185 13.081 1.00 79.75 189 PRO A CA 1
ATOM 1483 C C . PRO A 1 189 ? -14.399 -3.091 13.616 1.00 79.75 189 PRO A C 1
ATOM 1485 O O . PRO A 1 189 ? -13.315 -3.153 13.030 1.00 79.75 189 PRO A O 1
ATOM 1488 N N . ASN A 1 190 ? -14.645 -3.799 14.718 1.00 81.69 190 ASN A N 1
ATOM 1489 C CA . ASN A 1 190 ? -13.703 -4.821 15.181 1.00 81.69 190 ASN A CA 1
ATOM 1490 C C . ASN A 1 190 ? -13.364 -5.812 14.046 1.00 81.69 190 ASN A C 1
ATOM 1492 O O . ASN A 1 190 ? -14.248 -6.244 13.308 1.00 81.69 190 ASN A O 1
ATOM 1496 N N . GLN A 1 191 ? -12.082 -6.152 13.908 1.00 75.94 191 GLN A N 1
ATOM 1497 C CA . GLN A 1 191 ? -11.476 -6.917 12.805 1.00 75.94 191 GLN A CA 1
ATOM 1498 C C . GLN A 1 191 ? -11.531 -6.238 11.423 1.00 75.94 191 GLN A C 1
ATOM 1500 O O . GLN A 1 191 ? -10.947 -6.739 10.464 1.00 75.94 191 GLN A O 1
ATOM 1505 N N . GLY A 1 192 ? -12.187 -5.085 11.300 1.00 60.47 192 GLY A N 1
ATOM 1506 C CA . GLY A 1 192 ? -12.224 -4.298 10.076 1.00 60.47 192 GLY A CA 1
ATOM 1507 C C . GLY A 1 192 ? -10.892 -3.619 9.761 1.00 60.47 192 GLY A C 1
ATOM 1508 O O . GLY A 1 192 ? -9.990 -3.523 10.595 1.00 60.47 192 GLY A O 1
ATOM 1509 N N . ARG A 1 193 ? -10.776 -3.114 8.536 1.00 76.19 193 ARG A N 1
ATOM 1510 C CA . ARG A 1 193 ? -9.595 -2.410 8.033 1.00 76.19 193 ARG A CA 1
ATOM 1511 C C . ARG A 1 193 ? -10.008 -1.100 7.396 1.00 76.19 193 ARG A C 1
ATOM 1513 O O . ARG A 1 193 ? -11.024 -1.058 6.713 1.00 76.19 193 ARG A O 1
ATOM 1520 N N . ALA A 1 194 ? -9.207 -0.060 7.570 1.00 73.75 194 ALA A N 1
ATOM 1521 C CA . ALA A 1 194 ? -9.324 1.172 6.806 1.00 73.75 194 ALA A CA 1
ATOM 1522 C C . ALA A 1 194 ? -8.098 1.372 5.923 1.00 73.75 194 ALA A C 1
ATOM 1524 O O . ALA A 1 194 ? -6.972 1.189 6.382 1.00 73.75 194 ALA A O 1
ATOM 1525 N N . VAL A 1 195 ? -8.311 1.794 4.683 1.00 64.44 195 VAL A N 1
ATOM 1526 C CA . VAL A 1 195 ? -7.235 2.293 3.821 1.00 64.44 195 VAL A CA 1
ATOM 1527 C C . VAL A 1 195 ? -7.203 3.804 3.955 1.00 64.44 195 VAL A C 1
ATOM 1529 O O . VAL A 1 195 ? -8.227 4.469 3.779 1.00 64.44 195 VAL A O 1
ATOM 1532 N N . LEU A 1 196 ? -6.034 4.348 4.286 1.00 77.75 196 LEU A N 1
ATOM 1533 C CA . LEU A 1 196 ? -5.837 5.779 4.443 1.00 77.75 196 LEU A CA 1
ATOM 1534 C C . LEU A 1 196 ? -4.751 6.285 3.502 1.00 77.75 196 LEU A C 1
ATOM 1536 O O . LEU A 1 196 ? -3.680 5.688 3.394 1.00 77.75 196 LEU A O 1
ATOM 1540 N N . VAL A 1 197 ? -5.018 7.431 2.883 1.00 65.31 197 VAL A N 1
ATOM 1541 C CA . VAL A 1 197 ? -4.065 8.161 2.042 1.00 65.31 197 VAL A CA 1
ATOM 1542 C C . VAL A 1 197 ? -3.650 9.437 2.757 1.00 65.31 197 VAL A C 1
ATOM 1544 O O . VAL A 1 197 ? -4.499 10.201 3.215 1.00 65.31 197 VAL A O 1
ATOM 1547 N N . SER A 1 198 ? -2.347 9.666 2.873 1.00 76.44 198 SER A N 1
ATOM 1548 C CA . SER A 1 198 ? -1.803 10.862 3.501 1.00 76.44 198 SER A CA 1
ATOM 1549 C C . SER A 1 198 ? -2.033 12.078 2.611 1.00 76.44 198 SER A C 1
ATOM 1551 O O . SER A 1 198 ? -1.850 12.033 1.396 1.00 76.44 198 SER A O 1
ATOM 1553 N N . LEU A 1 199 ? -2.412 13.184 3.234 1.00 72.50 199 LEU A N 1
ATOM 1554 C CA . LEU A 1 199 ? -2.625 14.478 2.608 1.00 72.50 199 LEU A CA 1
ATOM 1555 C C . LEU A 1 199 ? -1.565 15.472 3.083 1.00 72.50 199 LEU A C 1
ATOM 1557 O O . LEU A 1 199 ? -0.808 15.233 4.030 1.00 72.50 199 LEU A O 1
ATOM 1561 N N . ASN A 1 200 ? -1.567 16.652 2.468 1.00 72.75 200 ASN A N 1
ATOM 1562 C CA . ASN A 1 200 ? -0.770 17.769 2.954 1.00 72.75 200 ASN A CA 1
ATOM 1563 C C . ASN A 1 200 ? -1.066 18.083 4.431 1.00 72.75 200 ASN A C 1
ATOM 1565 O O . ASN A 1 200 ? -2.201 18.022 4.904 1.00 72.75 200 ASN A O 1
ATOM 1569 N N . GLY A 1 201 ? -0.012 18.431 5.172 1.00 73.06 201 GLY A N 1
ATOM 1570 C CA . GLY A 1 201 ? -0.127 18.879 6.562 1.00 73.06 201 GLY A CA 1
ATOM 1571 C C . GLY A 1 201 ? -0.267 17.775 7.617 1.00 73.06 201 GLY A C 1
ATOM 1572 O O . GLY A 1 201 ? -0.467 18.111 8.779 1.00 73.06 201 GLY A O 1
ATOM 1573 N N . GLY A 1 202 ? -0.113 16.493 7.260 1.00 75.75 202 GLY A N 1
ATOM 1574 C CA . GLY A 1 202 ? -0.219 15.375 8.213 1.00 75.75 202 GLY A CA 1
ATOM 1575 C C . GLY A 1 202 ? -1.653 14.895 8.457 1.00 75.75 202 GLY A C 1
ATOM 1576 O O . GLY A 1 202 ? -1.907 14.201 9.440 1.00 75.75 202 GLY A O 1
ATOM 1577 N N . SER A 1 203 ? -2.575 15.273 7.569 1.00 86.38 203 SER A N 1
ATOM 1578 C CA . SER A 1 203 ? -3.942 14.751 7.544 1.00 86.38 203 SER A CA 1
ATOM 1579 C C . SER A 1 203 ? -4.024 13.488 6.683 1.00 86.38 203 SER A C 1
ATOM 1581 O O . SER A 1 203 ? -3.099 13.168 5.937 1.00 86.38 203 SER A O 1
ATOM 1583 N N . TRP A 1 204 ? -5.138 12.775 6.781 1.00 87.62 204 TRP A N 1
ATOM 1584 C CA . TRP A 1 204 ? -5.411 11.529 6.080 1.00 87.62 204 TRP A CA 1
ATOM 1585 C C . TRP A 1 204 ? -6.820 11.548 5.510 1.00 87.62 204 TRP A C 1
ATOM 1587 O O . TRP A 1 204 ? -7.744 12.021 6.164 1.00 87.62 204 TRP A O 1
ATOM 1597 N N . GLN A 1 205 ? -6.991 10.991 4.321 1.00 82.12 205 GLN A N 1
ATOM 1598 C CA . GLN A 1 205 ? -8.291 10.653 3.762 1.00 82.12 205 GLN A CA 1
ATOM 1599 C C . GLN A 1 205 ? -8.521 9.161 3.974 1.00 82.12 205 GLN A C 1
ATOM 1601 O O . GLN A 1 205 ? -7.699 8.352 3.545 1.00 82.12 205 GLN A O 1
ATOM 1606 N N . VAL A 1 206 ? -9.633 8.785 4.604 1.00 74.38 206 VAL A N 1
ATOM 1607 C CA . VAL A 1 206 ? -10.103 7.400 4.542 1.00 74.38 206 VAL A CA 1
ATOM 1608 C C . VAL A 1 206 ? -10.657 7.175 3.147 1.00 74.38 206 VAL A C 1
ATOM 1610 O O . VAL A 1 206 ? -11.560 7.887 2.712 1.00 74.38 206 VAL A O 1
ATOM 1613 N N . VAL A 1 207 ? -10.110 6.190 2.454 1.00 56.06 207 VAL A N 1
ATOM 1614 C CA . VAL A 1 207 ? -10.549 5.825 1.106 1.00 56.06 207 VAL A CA 1
ATOM 1615 C C . VAL A 1 207 ? -11.528 4.664 1.159 1.00 56.06 207 VAL A C 1
ATOM 1617 O O . VAL A 1 207 ? -12.498 4.637 0.411 1.00 56.06 207 VAL A O 1
ATOM 1620 N N . GLU A 1 208 ? -11.325 3.743 2.098 1.00 55.22 208 GLU A N 1
ATOM 1621 C CA . GLU A 1 208 ? -12.154 2.554 2.227 1.00 55.22 208 GLU A CA 1
ATOM 1622 C C . GLU A 1 208 ? -12.198 2.073 3.676 1.00 55.22 208 GLU A C 1
ATOM 1624 O O . GLU A 1 208 ? -11.216 2.209 4.411 1.00 55.22 208 GLU A O 1
ATOM 1629 N N . VAL A 1 209 ? -13.330 1.482 4.069 1.00 58.53 209 VAL A N 1
ATOM 1630 C CA . VAL A 1 209 ? -13.431 0.631 5.256 1.00 58.53 209 VAL A CA 1
ATOM 1631 C C . VAL A 1 209 ? -13.953 -0.735 4.834 1.00 58.53 209 VAL A C 1
ATOM 1633 O O . VAL A 1 209 ? -15.106 -0.877 4.432 1.00 58.53 209 VAL A O 1
ATOM 1636 N N . MET A 1 210 ? -13.110 -1.749 4.987 1.00 52.28 210 MET A N 1
ATOM 1637 C CA . MET A 1 210 ? -13.465 -3.149 4.810 1.00 52.28 210 MET A CA 1
ATOM 1638 C C . MET A 1 210 ? -13.913 -3.714 6.158 1.00 52.28 210 MET A C 1
ATOM 1640 O O . MET A 1 210 ? -13.166 -3.677 7.138 1.00 52.28 210 MET A O 1
ATOM 1644 N N . GLN A 1 211 ? -15.122 -4.264 6.231 1.00 52.03 211 GLN A N 1
ATOM 1645 C CA . GLN A 1 211 ? -15.523 -5.076 7.380 1.00 52.03 211 GLN A CA 1
ATOM 1646 C C . GLN A 1 211 ? -14.892 -6.464 7.277 1.00 52.03 211 GLN A C 1
ATOM 1648 O O . GLN A 1 211 ? -14.877 -7.056 6.199 1.00 52.03 211 GLN A O 1
ATOM 1653 N N . ALA A 1 212 ? -14.415 -7.013 8.397 1.00 42.84 212 ALA A N 1
ATOM 1654 C CA . ALA A 1 212 ? -14.106 -8.434 8.445 1.00 42.84 212 ALA A CA 1
ATOM 1655 C C . ALA A 1 212 ? -15.401 -9.224 8.255 1.00 42.84 212 ALA A C 1
ATOM 1657 O O . ALA A 1 212 ? -16.272 -9.232 9.125 1.00 42.84 212 ALA A O 1
ATOM 1658 N N . LYS A 1 213 ? -15.524 -9.922 7.127 1.00 33.34 213 LYS A N 1
ATOM 1659 C CA . LYS A 1 213 ? -16.464 -11.034 7.044 1.00 33.34 213 LYS A CA 1
ATOM 1660 C C . LYS A 1 213 ? -15.937 -12.153 7.937 1.00 33.34 213 LYS A C 1
ATOM 1662 O O . LYS A 1 213 ? -14.908 -12.758 7.646 1.00 33.34 213 LYS A O 1
ATOM 1667 N N . THR A 1 214 ? -16.637 -12.436 9.030 1.00 31.28 214 THR A N 1
ATOM 1668 C CA . THR A 1 214 ? -16.435 -13.674 9.784 1.00 31.28 214 THR A CA 1
ATOM 1669 C C . THR A 1 214 ? -17.061 -14.815 8.980 1.00 31.28 214 THR A C 1
ATOM 1671 O O . THR A 1 214 ? -18.256 -15.072 9.094 1.00 31.28 214 THR A O 1
ATOM 1674 N N . GLU A 1 215 ? -16.290 -15.479 8.119 1.00 28.42 215 GLU A N 1
ATOM 1675 C CA . GLU A 1 215 ? -16.779 -16.666 7.410 1.00 28.42 215 GLU A CA 1
ATOM 1676 C C . GLU A 1 215 ? -16.485 -17.935 8.212 1.00 28.42 215 GLU A C 1
ATOM 1678 O O . GLU A 1 215 ? -15.343 -18.351 8.407 1.00 28.42 215 GLU A O 1
ATOM 1683 N N . VAL A 1 216 ? -17.559 -18.561 8.696 1.00 25.47 216 VAL A N 1
ATOM 1684 C CA . VAL A 1 216 ? -17.544 -19.885 9.322 1.00 25.47 216 VAL A CA 1
ATOM 1685 C C . VAL A 1 216 ? -17.661 -20.919 8.204 1.00 25.47 216 VAL A C 1
ATOM 1687 O O . VAL A 1 216 ? -18.738 -21.415 7.895 1.00 25.47 216 VAL A O 1
ATOM 1690 N N . GLY A 1 217 ? -16.553 -21.210 7.536 1.00 24.94 217 GLY A N 1
ATOM 1691 C CA . GLY A 1 217 ? -16.524 -22.156 6.425 1.00 24.94 217 GLY A CA 1
ATOM 1692 C C . GLY A 1 217 ? -15.099 -22.368 5.958 1.00 24.94 217 GLY A C 1
ATOM 1693 O O . GLY A 1 217 ? -14.263 -21.494 6.151 1.00 24.94 217 GLY A O 1
ATOM 1694 N N . ARG A 1 218 ? -14.794 -23.550 5.413 1.00 26.70 218 ARG A N 1
ATOM 1695 C CA . ARG A 1 218 ? -13.456 -23.951 4.945 1.00 26.70 218 ARG A CA 1
ATOM 1696 C C . ARG A 1 218 ? -12.990 -23.057 3.785 1.00 26.70 218 ARG A C 1
ATOM 1698 O O . ARG A 1 218 ? -13.005 -23.477 2.636 1.00 26.70 218 ARG A O 1
ATOM 1705 N N . SER A 1 219 ? -12.586 -21.834 4.100 1.00 25.38 219 SER A N 1
ATOM 1706 C CA . SER A 1 219 ? -12.012 -20.878 3.170 1.00 25.38 219 SER A CA 1
ATOM 1707 C C . SER A 1 219 ? -10.522 -21.170 3.062 1.00 25.38 219 SER A C 1
ATOM 1709 O O . SER A 1 219 ? -9.779 -21.131 4.048 1.00 25.38 219 SER A O 1
ATOM 1711 N N . ARG A 1 220 ? -10.081 -21.544 1.864 1.00 28.02 220 ARG A N 1
ATOM 1712 C CA . ARG A 1 220 ? -8.664 -21.582 1.529 1.00 28.02 220 ARG A CA 1
ATOM 1713 C C . ARG A 1 220 ? -8.333 -20.186 1.016 1.00 28.02 220 ARG A C 1
ATOM 1715 O O . ARG A 1 220 ? -8.610 -19.887 -0.136 1.00 28.02 220 ARG A O 1
ATOM 1722 N N . VAL A 1 221 ? -7.779 -19.330 1.876 1.00 30.45 221 VAL A N 1
ATOM 1723 C CA . VAL A 1 221 ? -7.153 -18.078 1.428 1.00 30.45 221 VAL A CA 1
ATOM 1724 C C . VAL A 1 221 ? -5.971 -18.478 0.548 1.00 30.45 221 VAL A C 1
ATOM 1726 O O . VAL A 1 221 ? -4.948 -18.947 1.048 1.00 30.45 221 VAL A O 1
ATOM 1729 N N . GLN A 1 222 ? -6.146 -18.393 -0.766 1.00 31.97 222 GLN A N 1
ATOM 1730 C CA . GLN A 1 222 ? -5.117 -18.706 -1.744 1.00 31.97 222 GLN A CA 1
ATOM 1731 C C . GLN A 1 222 ? -4.558 -17.381 -2.266 1.00 31.97 222 GLN A C 1
ATOM 1733 O O . GLN A 1 222 ? -5.209 -16.663 -3.015 1.00 31.97 222 GLN A O 1
ATOM 1738 N N . HIS A 1 223 ? -3.363 -17.020 -1.799 1.00 31.52 223 HIS A N 1
ATOM 1739 C CA . HIS A 1 223 ? -2.614 -15.874 -2.310 1.00 31.52 223 HIS A CA 1
ATOM 1740 C C . HIS A 1 223 ? -1.841 -16.303 -3.564 1.00 31.52 223 HIS A C 1
ATOM 1742 O O . HIS A 1 223 ? -0.637 -16.552 -3.498 1.00 31.52 223 HIS A O 1
ATOM 1748 N N . ASP A 1 224 ? -2.530 -16.443 -4.694 1.00 30.42 224 ASP A N 1
ATOM 1749 C CA . ASP A 1 224 ? -1.866 -16.684 -5.975 1.00 30.42 224 ASP A CA 1
ATOM 1750 C C . ASP A 1 224 ? -1.417 -15.342 -6.569 1.00 30.42 224 ASP A C 1
ATOM 1752 O O . ASP A 1 224 ? -2.213 -14.547 -7.065 1.00 30.42 224 ASP A O 1
ATOM 1756 N N . PHE A 1 225 ? -0.112 -15.068 -6.506 1.00 33.44 225 PHE A N 1
ATOM 1757 C CA . PHE A 1 225 ? 0.498 -13.917 -7.169 1.00 33.44 225 PHE A CA 1
ATOM 1758 C C . PHE A 1 225 ? 0.940 -14.326 -8.578 1.00 33.44 225 PHE A C 1
ATOM 1760 O O . PHE A 1 225 ? 2.031 -14.867 -8.761 1.00 33.44 225 PHE A O 1
ATOM 1767 N N . SER A 1 226 ? 0.109 -14.067 -9.588 1.00 31.17 226 SER A N 1
ATOM 1768 C CA . SER A 1 226 ? 0.555 -14.125 -10.982 1.00 31.17 226 SER A CA 1
ATOM 1769 C C . SER A 1 226 ? 1.280 -12.824 -11.326 1.00 31.17 226 SER A C 1
ATOM 1771 O O . SER A 1 226 ? 0.655 -11.809 -11.626 1.00 31.17 226 SER A O 1
ATOM 1773 N N . VAL A 1 227 ? 2.614 -12.837 -11.279 1.00 26.84 227 VAL A N 1
ATOM 1774 C CA . VAL A 1 227 ? 3.430 -11.725 -11.787 1.00 26.84 227 VAL A CA 1
ATOM 1775 C C . VAL A 1 227 ? 3.475 -11.837 -13.309 1.00 26.84 227 VAL A C 1
ATOM 1777 O O . VAL A 1 227 ? 4.313 -12.531 -13.878 1.00 26.84 227 VAL A O 1
ATOM 1780 N N . GLY A 1 228 ? 2.512 -11.195 -13.958 1.00 31.77 228 GLY A N 1
ATOM 1781 C CA . GLY A 1 228 ? 2.404 -11.142 -15.409 1.00 31.77 228 GLY A CA 1
ATOM 1782 C C . GLY A 1 228 ? 1.178 -10.346 -15.820 1.00 31.77 228 GLY A C 1
ATOM 1783 O O . GLY A 1 228 ? 0.111 -10.917 -16.027 1.00 31.77 228 GLY A O 1
ATOM 1784 N N . GLY A 1 229 ? 1.321 -9.025 -15.919 1.00 35.41 229 GLY A N 1
ATOM 1785 C CA . GLY A 1 229 ? 0.402 -8.221 -16.715 1.00 35.41 229 GLY A CA 1
ATOM 1786 C C . GLY A 1 229 ? 0.674 -8.427 -18.211 1.00 35.41 229 GLY A C 1
ATOM 1787 O O . GLY A 1 229 ? 1.751 -8.889 -18.591 1.00 35.41 229 GLY A O 1
ATOM 1788 N N . PRO A 1 230 ? -0.264 -8.059 -19.095 1.00 46.31 230 PRO A N 1
ATOM 1789 C CA . PRO A 1 230 ? -0.062 -8.116 -20.550 1.00 46.31 230 PRO A CA 1
ATOM 1790 C C . PRO A 1 230 ? 1.060 -7.183 -21.053 1.00 46.31 230 PRO A C 1
ATOM 1792 O O . PRO A 1 230 ? 1.446 -7.275 -22.215 1.00 46.31 230 PRO A O 1
ATOM 1795 N N . ALA A 1 231 ? 1.579 -6.292 -20.197 1.00 51.62 231 ALA A N 1
ATOM 1796 C CA . ALA A 1 231 ? 2.655 -5.348 -20.479 1.00 51.62 231 ALA A CA 1
ATOM 1797 C C . ALA A 1 231 ? 3.682 -5.338 -19.331 1.00 51.62 231 ALA A C 1
ATOM 1799 O O . ALA A 1 231 ? 3.320 -5.496 -18.165 1.00 51.62 231 ALA A O 1
ATOM 1800 N N . VAL A 1 232 ? 4.958 -5.105 -19.659 1.00 52.50 232 VAL A N 1
ATOM 1801 C CA . VAL A 1 232 ? 6.112 -5.142 -18.729 1.00 52.50 232 VAL A CA 1
ATOM 1802 C C . VAL A 1 232 ? 6.006 -4.192 -17.530 1.00 52.50 232 VAL A C 1
ATOM 1804 O O . VAL A 1 232 ? 6.689 -4.406 -16.532 1.00 52.50 232 VAL A O 1
ATOM 1807 N N . ASN A 1 233 ? 5.126 -3.191 -17.597 1.00 65.00 233 ASN A N 1
ATOM 1808 C CA . ASN A 1 233 ? 4.968 -2.161 -16.570 1.00 65.00 233 ASN A CA 1
ATOM 1809 C C . ASN A 1 233 ? 3.632 -2.249 -15.814 1.00 65.00 233 ASN A C 1
ATOM 1811 O O . ASN A 1 233 ? 3.265 -1.307 -15.115 1.00 65.00 233 ASN A O 1
ATOM 1815 N N . VAL A 1 234 ? 2.890 -3.353 -15.963 1.00 60.75 234 VAL A N 1
ATOM 1816 C CA . VAL A 1 234 ? 1.604 -3.572 -15.287 1.00 60.75 234 VAL A CA 1
ATOM 1817 C C . VAL A 1 234 ? 1.705 -4.787 -14.379 1.00 60.75 234 VAL A C 1
ATOM 1819 O O . VAL A 1 234 ? 1.936 -5.907 -14.830 1.00 60.75 234 VAL A O 1
ATOM 1822 N N . ASN A 1 235 ? 1.495 -4.563 -13.088 1.00 57.25 235 ASN A N 1
ATOM 1823 C CA . ASN A 1 235 ? 1.526 -5.592 -12.061 1.00 57.25 235 ASN A CA 1
ATOM 1824 C C . ASN A 1 235 ? 0.131 -5.777 -11.472 1.00 57.25 235 ASN A C 1
ATOM 1826 O O . ASN A 1 235 ? -0.508 -4.800 -11.093 1.00 57.25 235 ASN A O 1
ATOM 1830 N N . HIS A 1 236 ? -0.324 -7.024 -11.367 1.00 66.12 236 HIS A N 1
ATOM 1831 C CA . HIS A 1 236 ? -1.634 -7.386 -10.828 1.00 66.12 236 HIS A CA 1
ATOM 1832 C C . HIS A 1 236 ? -1.466 -8.214 -9.552 1.00 66.12 236 HIS A C 1
ATOM 1834 O O . HIS A 1 236 ? -0.696 -9.170 -9.508 1.00 66.12 236 HIS A O 1
ATOM 1840 N N . TYR A 1 237 ? -2.179 -7.818 -8.505 1.00 52.53 237 TYR A N 1
ATOM 1841 C CA . TYR A 1 237 ? -2.131 -8.400 -7.173 1.00 52.53 237 TYR A CA 1
ATOM 1842 C C . TYR A 1 237 ? -3.541 -8.803 -6.753 1.00 52.53 237 TYR A C 1
ATOM 1844 O O . TYR A 1 237 ? -4.447 -7.975 -6.793 1.00 52.53 237 TYR A O 1
ATOM 1852 N N . VAL A 1 238 ? -3.722 -10.046 -6.310 1.00 58.00 238 VAL A N 1
ATOM 1853 C CA . VAL A 1 238 ? -4.984 -10.534 -5.737 1.00 58.00 238 VAL A CA 1
ATOM 1854 C C . VAL A 1 238 ? -4.795 -10.691 -4.232 1.00 58.00 238 VAL A C 1
ATOM 1856 O O . VAL A 1 238 ? -3.879 -11.379 -3.782 1.00 58.00 238 VAL A O 1
ATOM 1859 N N . PHE A 1 239 ? -5.628 -10.016 -3.445 1.00 48.50 239 PHE A N 1
ATOM 1860 C CA . PHE A 1 239 ? -5.522 -10.008 -1.985 1.00 48.50 239 PHE A CA 1
ATOM 1861 C C . PHE A 1 239 ? -6.443 -11.030 -1.343 1.00 48.50 239 PHE A C 1
ATOM 1863 O O . PHE A 1 239 ? -6.002 -11.772 -0.466 1.00 48.50 239 PHE A O 1
ATOM 1870 N N . ASN A 1 240 ? -7.693 -11.077 -1.806 1.00 58.28 240 ASN A N 1
ATOM 1871 C CA . ASN A 1 240 ? -8.701 -12.008 -1.330 1.00 58.28 240 ASN A CA 1
ATOM 1872 C C . ASN A 1 240 ? -9.383 -12.659 -2.527 1.00 58.28 240 ASN A C 1
ATOM 1874 O O . ASN A 1 240 ? -9.842 -11.972 -3.435 1.00 58.28 240 ASN A O 1
ATOM 1878 N N . GLU A 1 241 ? -9.488 -13.980 -2.495 1.00 64.94 241 GLU A N 1
ATOM 1879 C CA . GLU A 1 241 ? -10.301 -14.747 -3.427 1.00 64.94 241 GLU A CA 1
ATOM 1880 C C . GLU A 1 241 ? -11.114 -15.758 -2.617 1.00 64.94 241 GLU A C 1
ATOM 1882 O O . GLU A 1 241 ? -10.548 -16.581 -1.895 1.00 64.94 241 GLU A O 1
ATOM 1887 N N . HIS A 1 242 ? -12.442 -15.678 -2.703 1.00 59.38 242 HIS A N 1
ATOM 1888 C CA . HIS A 1 242 ? -13.330 -16.690 -2.132 1.00 59.38 242 HIS A CA 1
ATOM 1889 C C . HIS A 1 242 ? -13.784 -17.622 -3.244 1.00 59.38 242 HIS A C 1
ATOM 1891 O O . HIS A 1 242 ? -14.269 -17.147 -4.270 1.00 59.38 242 HIS A O 1
ATOM 1897 N N . ARG A 1 243 ? -13.651 -18.937 -3.039 1.00 60.12 243 ARG A N 1
ATOM 1898 C CA . ARG A 1 243 ? -14.070 -19.955 -4.007 1.00 60.12 243 ARG A CA 1
ATOM 1899 C C . ARG A 1 243 ? -15.084 -20.916 -3.402 1.00 60.12 243 ARG A C 1
ATOM 1901 O O . ARG A 1 243 ? -14.859 -21.451 -2.319 1.00 60.12 243 ARG A O 1
ATOM 1908 N N . ILE A 1 244 ? -16.133 -21.228 -4.160 1.00 54.41 244 ILE A N 1
ATOM 1909 C CA . ILE A 1 244 ? -17.047 -22.344 -3.893 1.00 54.41 244 ILE A CA 1
ATOM 1910 C C . ILE A 1 244 ? -16.879 -23.360 -5.025 1.00 54.41 244 ILE A C 1
ATOM 1912 O O . ILE A 1 244 ? -17.167 -23.055 -6.177 1.00 54.41 244 ILE A O 1
ATOM 1916 N N . ASN A 1 245 ? -16.426 -24.578 -4.705 1.00 57.31 245 ASN A N 1
ATOM 1917 C CA . ASN A 1 245 ? -16.197 -25.652 -5.688 1.00 57.31 245 ASN A CA 1
ATOM 1918 C C . ASN A 1 245 ? -15.309 -25.210 -6.873 1.00 57.31 245 ASN A C 1
ATOM 1920 O O . ASN A 1 245 ? -15.682 -25.387 -8.029 1.00 57.31 245 ASN A O 1
ATOM 1924 N N . ASP A 1 246 ? -14.165 -24.588 -6.569 1.00 58.25 246 ASP A N 1
ATOM 1925 C CA . ASP A 1 246 ? -13.195 -24.025 -7.526 1.00 58.25 246 ASP A CA 1
ATOM 1926 C C . ASP A 1 246 ? -13.681 -22.836 -8.372 1.00 58.25 246 ASP A C 1
ATOM 1928 O O . ASP A 1 246 ? -12.899 -22.279 -9.145 1.00 58.25 246 ASP A O 1
ATOM 1932 N N . VAL A 1 247 ? -14.918 -22.378 -8.169 1.00 54.84 247 VAL A N 1
ATOM 1933 C CA . VAL A 1 247 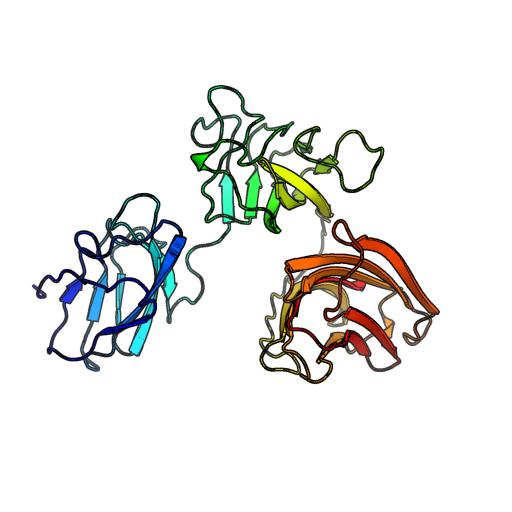? -15.462 -21.166 -8.787 1.00 54.84 247 VAL A CA 1
ATOM 1934 C C . VAL A 1 247 ? -15.232 -19.976 -7.858 1.00 54.84 247 VAL A C 1
ATOM 1936 O O . VAL A 1 247 ? -15.741 -20.003 -6.734 1.00 54.84 247 VAL A O 1
ATOM 1939 N N . PRO A 1 248 ? -14.501 -18.932 -8.282 1.00 60.69 248 PRO A N 1
ATOM 1940 C CA . PRO A 1 248 ? -14.371 -17.736 -7.476 1.00 60.69 248 PRO A CA 1
ATOM 1941 C C . PRO A 1 248 ? -15.710 -16.989 -7.427 1.00 60.69 248 PRO A C 1
ATOM 1943 O O . PRO A 1 248 ? -16.332 -16.717 -8.446 1.00 60.69 248 PRO A O 1
ATOM 1946 N N . GLU A 1 249 ? -16.184 -16.707 -6.221 1.00 66.62 249 GLU A N 1
ATOM 1947 C CA . GLU A 1 249 ? -17.422 -15.969 -5.935 1.00 66.62 249 GLU A CA 1
ATOM 1948 C C . GLU A 1 249 ? -17.118 -14.497 -5.641 1.00 66.62 249 GLU A C 1
ATOM 1950 O O . GLU A 1 249 ? -17.947 -13.615 -5.833 1.00 66.62 249 GLU A O 1
ATOM 1955 N N . PHE A 1 250 ? -15.893 -14.227 -5.196 1.00 71.50 250 PHE A N 1
ATOM 1956 C CA . PHE A 1 250 ? -15.457 -12.910 -4.777 1.00 71.50 250 PHE A CA 1
ATOM 1957 C C . PHE A 1 250 ? -13.966 -12.742 -5.026 1.00 71.50 250 PHE A C 1
ATOM 1959 O O . PHE A 1 250 ? -13.197 -13.656 -4.720 1.00 71.50 250 PHE A O 1
ATOM 1966 N N . ILE A 1 251 ? -13.560 -11.581 -5.542 1.00 74.88 251 ILE A N 1
ATOM 1967 C CA . ILE A 1 251 ? -12.148 -11.259 -5.773 1.00 74.88 251 ILE A CA 1
ATOM 1968 C C . ILE A 1 251 ? -11.878 -9.807 -5.388 1.00 74.88 251 ILE A C 1
ATOM 1970 O O . ILE A 1 251 ? -12.504 -8.903 -5.927 1.00 74.88 251 ILE A O 1
ATOM 1974 N N . GLU A 1 252 ? -10.889 -9.574 -4.534 1.00 73.94 252 GLU A N 1
ATOM 1975 C CA . GLU A 1 252 ? -10.310 -8.250 -4.294 1.00 73.94 252 GLU A CA 1
ATOM 1976 C C . GLU A 1 252 ? -8.853 -8.233 -4.727 1.00 73.94 252 GLU A C 1
ATOM 1978 O O . GLU A 1 252 ? -8.097 -9.172 -4.461 1.00 73.94 252 GLU A O 1
ATOM 1983 N N . GLY A 1 253 ? -8.436 -7.140 -5.353 1.00 64.19 253 GLY A N 1
ATOM 1984 C CA . GLY A 1 253 ? -7.065 -6.988 -5.804 1.00 64.19 253 GLY A CA 1
ATOM 1985 C C . GLY A 1 253 ? -6.680 -5.552 -6.112 1.00 64.19 253 GLY A C 1
ATOM 1986 O O . GLY A 1 253 ? -7.491 -4.630 -6.027 1.00 64.19 253 GLY A O 1
ATOM 1987 N N . ALA A 1 254 ? -5.417 -5.373 -6.482 1.00 66.00 254 ALA A N 1
ATOM 1988 C CA . ALA A 1 254 ? -4.894 -4.123 -6.999 1.00 66.00 254 ALA A CA 1
ATOM 1989 C C . ALA A 1 254 ? -4.101 -4.341 -8.279 1.00 66.00 254 ALA A C 1
ATOM 1991 O O . ALA A 1 254 ? -3.495 -5.387 -8.494 1.00 66.00 254 ALA A O 1
ATOM 1992 N N . ILE A 1 255 ? -4.066 -3.314 -9.113 1.00 70.38 255 ILE A N 1
ATOM 1993 C CA . ILE A 1 255 ? -3.208 -3.226 -10.283 1.00 70.38 255 ILE A CA 1
ATOM 1994 C C . ILE A 1 255 ? -2.355 -1.971 -10.124 1.00 70.38 255 ILE A C 1
ATOM 1996 O O . ILE A 1 255 ? -2.871 -0.891 -9.840 1.00 70.38 255 ILE A O 1
ATOM 2000 N N . ILE A 1 256 ? -1.046 -2.114 -10.290 1.00 69.06 256 ILE A N 1
ATOM 2001 C CA . ILE A 1 256 ? -0.105 -0.995 -10.345 1.00 69.06 256 ILE A CA 1
ATOM 2002 C C . ILE A 1 256 ? 0.412 -0.922 -11.771 1.00 69.06 256 ILE A C 1
ATOM 2004 O O . ILE A 1 256 ? 0.906 -1.924 -12.290 1.00 69.06 256 ILE A O 1
ATOM 2008 N N . ALA A 1 257 ? 0.292 0.244 -12.395 1.00 68.38 257 ALA A N 1
ATOM 2009 C CA . ALA A 1 257 ? 0.717 0.445 -13.769 1.00 68.38 257 ALA A CA 1
ATOM 2010 C C . ALA A 1 257 ? 1.534 1.723 -13.923 1.00 68.38 257 ALA A C 1
ATOM 2012 O O . ALA A 1 257 ? 1.082 2.801 -13.545 1.00 68.38 257 ALA A O 1
ATOM 2013 N N . ASP A 1 258 ? 2.712 1.586 -14.524 1.00 74.44 258 ASP A N 1
ATOM 2014 C CA . ASP A 1 258 ? 3.554 2.699 -14.953 1.00 74.44 258 ASP A CA 1
ATOM 2015 C C . ASP A 1 258 ? 3.481 2.811 -16.480 1.00 74.44 258 ASP A C 1
ATOM 2017 O O . ASP A 1 258 ? 4.209 2.146 -17.222 1.00 74.44 258 ASP A O 1
ATOM 2021 N N . MET A 1 259 ? 2.554 3.631 -16.966 1.00 76.06 259 MET A N 1
ATOM 2022 C CA . MET A 1 259 ? 2.328 3.810 -18.398 1.00 76.06 259 MET A CA 1
ATOM 2023 C C . MET A 1 259 ? 3.257 4.898 -18.925 1.00 76.06 259 MET A C 1
ATOM 2025 O O . MET A 1 259 ? 3.275 6.002 -18.390 1.00 76.06 259 MET A O 1
ATOM 2029 N N . SER A 1 260 ? 4.030 4.601 -19.969 1.00 79.44 260 SER A N 1
ATOM 2030 C CA . SER A 1 260 ? 4.789 5.627 -20.694 1.00 79.44 260 SER A CA 1
ATOM 2031 C C . SER A 1 260 ? 3.964 6.166 -21.860 1.00 79.44 260 SER A C 1
ATOM 2033 O O . SER A 1 260 ? 3.161 5.435 -22.440 1.00 79.44 260 SER A O 1
ATOM 2035 N N . ALA A 1 261 ? 4.167 7.429 -22.229 1.00 77.50 261 ALA A N 1
ATOM 2036 C CA . ALA A 1 261 ? 3.489 8.057 -23.357 1.00 77.50 261 ALA A CA 1
ATOM 2037 C C . ALA A 1 261 ? 3.638 7.207 -24.634 1.00 77.50 261 ALA A C 1
ATOM 2039 O O . ALA A 1 261 ? 4.752 6.932 -25.080 1.00 77.50 261 ALA A O 1
ATOM 2040 N N . GLY A 1 262 ? 2.514 6.790 -25.226 1.00 68.19 262 GLY A N 1
ATOM 2041 C CA . GLY A 1 262 ? 2.498 6.009 -26.470 1.00 68.19 262 GLY A CA 1
ATOM 2042 C C . GLY A 1 262 ? 2.654 4.486 -26.328 1.00 68.19 262 GLY A C 1
ATOM 2043 O O . GLY A 1 262 ? 2.600 3.793 -27.342 1.00 68.19 262 GLY A O 1
ATOM 2044 N N . GLU A 1 263 ? 2.794 3.943 -25.114 1.00 73.25 263 GLU A N 1
ATOM 2045 C CA . GLU A 1 263 ? 2.626 2.501 -24.850 1.00 73.25 263 GLU A CA 1
ATOM 2046 C C . GLU A 1 263 ? 1.210 2.014 -25.242 1.00 73.25 263 GLU A C 1
ATOM 2048 O O . GLU A 1 263 ? 0.248 2.790 -25.192 1.00 73.25 263 GLU A O 1
ATOM 2053 N N . PRO A 1 264 ? 1.025 0.739 -25.622 1.00 74.12 264 PRO A N 1
ATOM 2054 C CA . PRO A 1 264 ? -0.299 0.206 -25.919 1.00 74.12 264 PRO A CA 1
ATOM 2055 C C . PRO A 1 264 ? -1.184 0.136 -24.662 1.00 74.12 264 PRO A C 1
ATOM 2057 O O . PRO A 1 264 ? -0.698 0.033 -23.536 1.00 74.12 264 PRO A O 1
ATOM 2060 N N . THR A 1 265 ? -2.506 0.139 -24.860 1.00 80.69 265 THR A N 1
ATOM 2061 C CA . THR A 1 265 ? -3.486 -0.173 -23.806 1.00 80.69 265 THR A CA 1
ATOM 2062 C C . THR A 1 265 ? -3.163 -1.524 -23.167 1.00 80.69 265 THR A C 1
ATOM 2064 O O . THR A 1 265 ? -2.914 -2.504 -23.871 1.00 80.69 265 THR A O 1
ATOM 2067 N N . ALA A 1 266 ? -3.223 -1.592 -21.838 1.00 79.06 266 ALA A N 1
ATOM 2068 C CA . ALA A 1 266 ? -3.081 -2.841 -21.099 1.00 79.06 266 ALA A CA 1
ATOM 2069 C C . ALA A 1 266 ? -4.444 -3.353 -20.615 1.00 79.06 266 ALA A C 1
ATOM 2071 O O . ALA A 1 266 ? -5.266 -2.579 -20.138 1.00 79.06 266 ALA A O 1
ATOM 2072 N N . SER A 1 267 ? -4.667 -4.663 -20.691 1.00 81.44 267 SER A N 1
ATOM 2073 C CA . SER A 1 267 ? -5.922 -5.315 -20.295 1.00 81.44 267 SER A CA 1
ATOM 2074 C C . SER A 1 267 ? -5.677 -6.413 -19.265 1.00 81.44 267 SER A C 1
ATOM 2076 O O . SER A 1 267 ? -5.098 -7.453 -19.575 1.00 81.44 267 SER A O 1
ATOM 2078 N N . VAL A 1 268 ? -6.134 -6.205 -18.035 1.00 78.00 268 VAL A N 1
ATOM 2079 C CA . VAL A 1 268 ? -5.989 -7.177 -16.947 1.00 78.00 268 VAL A CA 1
ATOM 2080 C C . VAL A 1 268 ? -7.278 -7.973 -16.800 1.00 78.00 268 VAL A C 1
ATOM 2082 O O . VAL A 1 268 ? -8.315 -7.428 -16.418 1.00 78.00 268 VAL A O 1
ATOM 2085 N N . VAL A 1 269 ? -7.210 -9.268 -17.112 1.00 83.19 269 VAL A N 1
ATOM 2086 C CA . VAL A 1 269 ? -8.331 -10.199 -16.946 1.00 83.19 269 VAL A CA 1
ATOM 2087 C C . VAL A 1 269 ? -8.479 -10.530 -15.465 1.00 83.19 269 VAL A C 1
ATOM 2089 O O . VAL A 1 269 ? -7.595 -11.136 -14.869 1.00 83.19 269 VAL A O 1
ATOM 2092 N N . ILE A 1 270 ? -9.607 -10.139 -14.877 1.00 81.38 270 ILE A N 1
ATOM 2093 C CA . ILE A 1 270 ? -9.902 -10.350 -13.455 1.00 81.38 270 ILE A CA 1
ATOM 2094 C C . ILE A 1 270 ? -10.453 -11.752 -13.214 1.00 81.38 270 ILE A C 1
ATOM 2096 O O . ILE A 1 270 ? -10.120 -12.397 -12.227 1.00 81.38 270 ILE A O 1
ATOM 2100 N N . THR A 1 271 ? -11.293 -12.235 -14.125 1.00 77.19 271 THR A N 1
ATOM 2101 C CA . THR A 1 271 ? -11.843 -13.590 -14.076 1.00 77.19 271 THR A CA 1
ATOM 2102 C C . THR A 1 271 ? -12.159 -14.080 -15.481 1.00 77.19 271 THR A C 1
ATOM 2104 O O . THR A 1 271 ? -12.494 -13.284 -16.362 1.00 77.19 271 THR A O 1
ATOM 2107 N N . THR A 1 272 ? -12.080 -15.394 -15.679 1.00 76.38 272 THR A N 1
ATOM 2108 C CA . THR A 1 272 ? -12.528 -16.097 -16.892 1.00 76.38 272 THR A CA 1
ATOM 2109 C C . THR A 1 272 ? -13.862 -16.821 -16.696 1.00 76.38 272 THR A C 1
ATOM 2111 O O . THR A 1 272 ? -14.378 -17.443 -17.622 1.00 76.38 272 THR A O 1
ATOM 2114 N N . THR A 1 273 ? -14.458 -16.722 -15.503 1.00 76.62 273 THR A N 1
ATOM 2115 C CA . THR A 1 273 ? -15.755 -17.324 -15.156 1.00 76.62 273 THR A CA 1
ATOM 2116 C C . THR A 1 273 ? -16.766 -16.236 -14.793 1.00 76.62 273 THR A C 1
ATOM 2118 O O . THR A 1 273 ? -17.229 -16.156 -13.656 1.00 76.62 273 THR A O 1
ATOM 2121 N N . PRO A 1 274 ? -17.117 -15.350 -15.731 1.00 74.75 274 PRO A N 1
ATOM 2122 C CA . PRO A 1 274 ? -17.730 -14.072 -15.397 1.00 74.75 274 PRO A CA 1
ATOM 2123 C C . PRO A 1 274 ? -19.217 -14.199 -15.003 1.00 74.75 274 PRO A C 1
ATOM 2125 O O . PRO A 1 274 ? -19.767 -13.323 -14.345 1.00 74.75 274 PRO A O 1
ATOM 2128 N N . ASN A 1 275 ? -19.855 -15.331 -15.323 1.00 76.25 275 ASN A N 1
ATOM 2129 C CA . ASN A 1 275 ? -21.276 -15.609 -15.068 1.00 76.25 275 ASN A CA 1
ATOM 2130 C C . ASN A 1 275 ? -21.655 -15.732 -13.583 1.00 76.25 275 ASN A C 1
ATOM 2132 O O . ASN A 1 275 ? -22.841 -15.818 -13.268 1.00 76.25 275 ASN A O 1
ATOM 2136 N N . PHE A 1 276 ? -20.670 -15.785 -12.689 1.00 74.38 276 PHE A N 1
ATOM 2137 C CA . PHE A 1 276 ? -20.888 -15.942 -11.252 1.00 74.38 276 PHE A CA 1
ATOM 2138 C C . PHE A 1 276 ? -20.955 -14.615 -10.493 1.00 74.38 276 PHE A C 1
ATOM 2140 O O . PHE A 1 276 ? -21.297 -14.619 -9.315 1.00 74.38 276 PHE A O 1
ATOM 2147 N N . TYR A 1 277 ? -20.693 -13.491 -11.165 1.00 78.94 277 TYR A N 1
ATOM 2148 C CA . TYR A 1 277 ? -20.567 -12.187 -10.523 1.00 78.94 277 TYR A CA 1
ATOM 2149 C C . TYR A 1 277 ? -21.688 -11.241 -10.931 1.00 78.94 277 TYR A C 1
ATOM 2151 O O . TYR A 1 277 ? -22.157 -11.231 -12.070 1.00 78.94 277 TYR A O 1
ATOM 2159 N N . LYS A 1 278 ? -22.110 -10.421 -9.975 1.00 80.81 278 LYS A N 1
ATOM 2160 C CA . LYS A 1 278 ? -23.146 -9.398 -10.126 1.00 80.81 278 LYS A CA 1
ATOM 2161 C C . LYS A 1 278 ? -22.551 -8.041 -10.467 1.00 80.81 278 LYS A C 1
ATOM 2163 O O . LYS A 1 278 ? -23.212 -7.243 -11.134 1.00 80.81 278 LYS A O 1
ATOM 2168 N N . GLY A 1 279 ? -21.318 -7.773 -10.042 1.00 86.25 279 GLY A N 1
ATOM 2169 C CA . GLY A 1 279 ? -20.686 -6.488 -10.293 1.00 86.25 279 GLY A CA 1
ATOM 2170 C C . GLY A 1 279 ? -19.184 -6.455 -10.060 1.00 86.25 279 GLY A C 1
ATOM 2171 O O . GLY A 1 279 ? -18.584 -7.378 -9.518 1.00 86.25 279 GLY A O 1
ATOM 2172 N N . LEU A 1 280 ? -18.584 -5.361 -10.516 1.00 90.19 280 LEU A N 1
ATOM 2173 C CA . LEU A 1 280 ? -17.193 -5.003 -10.286 1.00 90.19 280 LEU A CA 1
ATOM 2174 C C . LEU A 1 280 ? -17.138 -3.543 -9.837 1.00 90.19 280 LEU A C 1
ATOM 2176 O O . LEU A 1 280 ? -17.561 -2.650 -10.568 1.00 90.19 280 LEU A O 1
ATOM 2180 N N . GLU A 1 281 ? -16.584 -3.296 -8.662 1.00 91.31 281 GLU A N 1
ATOM 2181 C CA . GLU A 1 281 ? -16.167 -1.969 -8.220 1.00 91.31 281 GLU A CA 1
ATOM 2182 C C . GLU A 1 281 ? -14.691 -1.778 -8.561 1.00 91.31 281 GLU A C 1
ATOM 2184 O O . GLU A 1 281 ? -13.876 -2.671 -8.323 1.00 91.31 281 GLU A O 1
ATOM 2189 N N . VAL A 1 282 ? -14.346 -0.626 -9.136 1.00 89.75 282 VAL A N 1
ATOM 2190 C CA . VAL A 1 282 ? -12.969 -0.261 -9.475 1.00 89.75 282 VAL A CA 1
ATOM 2191 C C . VAL A 1 282 ? -12.704 1.158 -9.014 1.00 89.75 282 VAL A C 1
ATOM 2193 O O . VAL A 1 282 ? -13.261 2.111 -9.550 1.00 89.75 282 VAL A O 1
ATOM 2196 N N . TYR A 1 283 ? -11.820 1.300 -8.043 1.00 87.75 283 TYR A N 1
ATOM 2197 C CA . TYR A 1 283 ? -11.290 2.579 -7.612 1.00 87.75 283 TYR A CA 1
ATOM 2198 C C . TYR A 1 283 ? -9.907 2.767 -8.211 1.00 87.75 283 TYR A C 1
ATOM 2200 O O . TYR A 1 283 ? -9.071 1.872 -8.121 1.00 87.75 283 TYR A O 1
ATOM 2208 N N . TRP A 1 284 ? -9.618 3.921 -8.792 1.00 88.88 284 TRP A N 1
ATOM 2209 C CA . TRP A 1 284 ? -8.276 4.194 -9.280 1.00 88.88 284 TRP A CA 1
ATOM 2210 C C . TRP A 1 284 ? -7.830 5.611 -8.979 1.00 88.88 284 TRP A C 1
ATOM 2212 O O . TRP A 1 284 ? -8.624 6.543 -8.887 1.00 88.88 284 TRP A O 1
ATOM 2222 N N . SER A 1 285 ? -6.521 5.745 -8.821 1.00 82.19 285 SER A N 1
ATOM 2223 C CA . SER A 1 285 ? -5.828 7.013 -8.690 1.00 82.19 285 SER A CA 1
ATOM 2224 C C . SER A 1 285 ? -4.663 7.038 -9.657 1.00 82.19 285 SER A C 1
ATOM 2226 O O . SER A 1 285 ? -3.959 6.031 -9.796 1.00 82.19 285 SER A O 1
ATOM 2228 N N . ALA A 1 286 ? -4.420 8.186 -10.262 1.00 80.06 286 ALA A N 1
ATOM 2229 C CA . ALA A 1 286 ? -3.301 8.372 -11.153 1.00 80.06 286 ALA A CA 1
ATOM 2230 C C . ALA A 1 286 ? -2.681 9.753 -10.997 1.00 80.06 286 ALA A C 1
ATOM 2232 O O . ALA A 1 286 ? -3.353 10.704 -10.599 1.00 80.06 286 ALA A O 1
ATOM 2233 N N . GLN A 1 287 ? -1.404 9.838 -11.345 1.00 80.19 287 GLN A N 1
ATOM 2234 C CA . GLN A 1 287 ? -0.678 11.089 -11.495 1.00 80.19 287 GLN A CA 1
ATOM 2235 C C . GLN A 1 287 ? -0.025 11.108 -12.874 1.00 80.19 287 GLN A C 1
ATOM 2237 O O . GLN A 1 287 ? 0.604 10.118 -13.261 1.00 80.19 287 GLN A O 1
ATOM 2242 N N . ASP A 1 288 ? -0.214 12.196 -13.615 1.00 79.44 288 ASP A N 1
ATOM 2243 C CA . ASP A 1 288 ? 0.453 12.401 -14.900 1.00 79.44 288 ASP A CA 1
ATOM 2244 C C . ASP A 1 288 ? 1.862 12.998 -14.733 1.00 79.44 288 ASP A C 1
ATOM 2246 O O . ASP A 1 288 ? 2.348 13.230 -13.620 1.00 79.44 288 ASP A O 1
ATOM 2250 N N . ALA A 1 289 ? 2.550 13.225 -15.851 1.00 77.69 289 ALA A N 1
ATOM 2251 C CA . ALA A 1 289 ? 3.921 13.726 -15.857 1.00 77.69 289 ALA A CA 1
ATOM 2252 C C . ALA A 1 289 ? 4.039 15.159 -15.309 1.00 77.69 289 ALA A C 1
ATOM 2254 O O . ALA A 1 289 ? 5.107 15.545 -14.826 1.00 77.69 289 ALA A O 1
ATOM 2255 N N . SER A 1 290 ? 2.953 15.931 -15.378 1.00 77.44 290 SER A N 1
ATOM 2256 C CA . SER A 1 290 ? 2.864 17.305 -14.880 1.00 77.44 290 SER A CA 1
ATOM 2257 C C . SER A 1 290 ? 2.599 17.359 -13.371 1.00 77.44 290 SER A C 1
ATOM 2259 O O . SER A 1 290 ? 2.744 18.413 -12.749 1.00 77.44 290 SER A O 1
ATOM 2261 N N . GLY A 1 291 ? 2.295 16.211 -12.761 1.00 71.12 291 GLY A N 1
ATOM 2262 C CA . GLY A 1 291 ? 2.001 16.081 -11.341 1.00 71.12 291 GLY A CA 1
ATOM 2263 C C . GLY A 1 291 ? 0.522 16.265 -11.012 1.00 71.12 291 GLY A C 1
ATOM 2264 O O . GLY A 1 291 ? 0.178 16.235 -9.825 1.00 71.12 291 GLY A O 1
ATOM 2265 N N . ASP A 1 292 ? -0.334 16.405 -12.028 1.00 75.44 292 ASP A N 1
ATOM 2266 C CA . ASP A 1 292 ? -1.775 16.517 -11.866 1.00 75.44 292 ASP A CA 1
ATOM 2267 C C . ASP A 1 292 ? -2.374 15.148 -11.548 1.00 75.44 292 ASP A C 1
ATOM 2269 O O . ASP A 1 292 ? -1.986 14.108 -12.088 1.00 75.44 292 ASP A O 1
ATOM 2273 N N . GLY A 1 293 ? -3.288 15.142 -10.582 1.00 79.62 293 GLY A N 1
ATOM 2274 C CA . GLY A 1 293 ? -3.848 13.930 -10.007 1.00 79.62 293 GLY A CA 1
ATOM 2275 C C . GLY A 1 293 ? -5.293 13.729 -10.427 1.00 79.62 293 GLY A C 1
ATOM 2276 O O . GLY A 1 293 ? -6.081 14.674 -10.405 1.00 79.62 293 GLY A O 1
ATOM 2277 N N . LYS A 1 294 ? -5.662 12.481 -10.712 1.00 81.44 294 LYS A N 1
ATOM 2278 C CA . LYS A 1 294 ? -7.054 12.068 -10.892 1.00 81.44 294 LYS A CA 1
ATOM 2279 C C . LYS A 1 294 ? -7.381 10.879 -10.012 1.00 81.44 294 LYS A C 1
ATOM 2281 O O . LYS A 1 294 ? -6.569 9.972 -9.849 1.00 81.44 294 LYS A O 1
ATOM 2286 N N . VAL A 1 295 ? -8.576 10.897 -9.440 1.00 82.62 295 VAL A N 1
ATOM 2287 C CA . VAL A 1 295 ? -9.134 9.805 -8.650 1.00 82.62 295 VAL A CA 1
ATOM 2288 C C . VAL A 1 295 ? -10.559 9.563 -9.104 1.00 82.62 295 VAL A C 1
ATOM 2290 O O . VAL A 1 295 ? -11.349 10.503 -9.180 1.00 82.62 295 VAL A O 1
ATOM 2293 N N . GLU A 1 296 ? -10.909 8.312 -9.364 1.00 85.44 296 GLU A N 1
ATOM 2294 C CA . GLU A 1 296 ? -12.243 7.964 -9.832 1.00 85.44 296 GLU A CA 1
ATOM 2295 C C . GLU A 1 296 ? -12.683 6.595 -9.300 1.00 85.44 296 GLU A C 1
ATOM 2297 O O . GLU A 1 296 ? -11.887 5.663 -9.167 1.00 85.44 296 GLU A O 1
ATOM 2302 N N . LEU A 1 297 ? -13.971 6.492 -8.971 1.00 87.44 297 LEU A N 1
ATOM 2303 C CA . LEU A 1 297 ? -14.641 5.252 -8.599 1.00 87.44 297 LEU A CA 1
ATOM 2304 C C . LEU A 1 297 ? -15.632 4.874 -9.698 1.00 87.44 297 LEU A C 1
ATOM 2306 O O . LEU A 1 297 ? -16.574 5.615 -9.982 1.00 87.44 297 LEU A O 1
ATOM 2310 N N . LEU A 1 298 ? -15.435 3.693 -10.265 1.00 91.38 298 LEU A N 1
ATOM 2311 C CA . LEU A 1 298 ? -16.299 3.065 -11.249 1.00 91.38 298 LEU A CA 1
ATOM 2312 C C . LEU A 1 298 ? -17.039 1.887 -10.618 1.00 91.38 298 LEU A C 1
ATOM 2314 O O . LEU A 1 298 ? -16.473 1.122 -9.835 1.00 91.38 298 LEU A O 1
ATOM 2318 N N . THR A 1 299 ? -18.283 1.681 -11.031 1.00 89.25 299 THR A N 1
ATOM 2319 C CA . THR A 1 299 ? -19.025 0.459 -10.719 1.00 89.25 299 THR A CA 1
ATOM 2320 C C . THR A 1 299 ? -19.636 -0.096 -11.992 1.00 89.25 299 THR A C 1
ATOM 2322 O O . THR A 1 299 ? -20.406 0.580 -12.677 1.00 89.25 299 THR A O 1
ATOM 2325 N N . ALA A 1 300 ? -19.297 -1.341 -12.306 1.00 90.31 300 ALA A N 1
ATOM 2326 C CA . ALA A 1 300 ? -19.901 -2.118 -13.371 1.00 90.31 300 ALA A CA 1
ATOM 2327 C C . ALA A 1 300 ? -20.879 -3.137 -12.783 1.00 90.31 300 ALA A C 1
ATOM 2329 O O . ALA A 1 300 ? -20.579 -3.796 -11.789 1.00 90.31 300 ALA A O 1
ATOM 2330 N N . THR A 1 301 ? -22.041 -3.285 -13.412 1.00 87.88 301 THR A N 1
ATOM 2331 C CA . THR A 1 301 ? -23.038 -4.308 -13.062 1.00 87.88 301 THR A CA 1
ATOM 2332 C C . THR A 1 301 ? -23.312 -5.198 -14.263 1.00 87.88 301 THR A C 1
ATOM 2334 O O . THR A 1 301 ? -23.376 -4.723 -15.402 1.00 87.88 301 THR A O 1
ATOM 2337 N N . TRP A 1 302 ? -23.455 -6.495 -14.008 1.00 81.50 302 TRP A N 1
ATOM 2338 C CA . TRP A 1 302 ? -23.513 -7.521 -15.044 1.00 81.50 302 TRP A CA 1
ATOM 2339 C C . TRP A 1 302 ? -24.893 -8.160 -15.131 1.00 81.50 302 TRP A C 1
ATOM 2341 O O . TRP A 1 302 ? -25.584 -8.360 -14.132 1.00 81.50 302 TRP A O 1
ATOM 2351 N N . GLY A 1 303 ? -25.290 -8.483 -16.357 1.00 72.44 303 GLY A N 1
ATOM 2352 C CA . GLY A 1 303 ? -26.470 -9.282 -16.633 1.00 72.44 303 GLY A CA 1
ATOM 2353 C C . GLY A 1 303 ? -26.129 -10.756 -16.706 1.00 72.44 303 GLY A C 1
ATOM 2354 O O . GLY A 1 303 ? -24.989 -11.178 -16.512 1.00 72.44 303 GLY A O 1
ATOM 2355 N N . TYR A 1 304 ? -27.137 -11.554 -17.043 1.00 65.12 304 TYR A N 1
ATOM 2356 C CA . TYR A 1 304 ? -26.922 -12.960 -17.357 1.00 65.12 304 TYR A CA 1
ATOM 2357 C C . TYR A 1 304 ? -25.887 -13.089 -18.493 1.00 65.12 304 TYR A C 1
ATOM 2359 O O . TYR A 1 304 ? -25.938 -12.331 -19.461 1.00 65.12 304 TYR A O 1
ATOM 2367 N N . ASN A 1 305 ? -24.946 -14.030 -18.368 1.00 66.88 305 ASN A N 1
ATOM 2368 C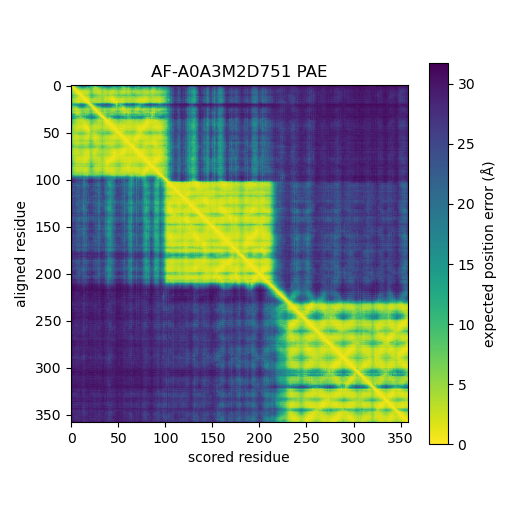 CA . ASN A 1 305 ? -23.776 -14.207 -19.247 1.00 66.88 305 ASN A CA 1
ATOM 2369 C C . ASN A 1 305 ? -22.694 -13.108 -19.188 1.00 66.88 305 ASN A C 1
ATOM 2371 O O . ASN A 1 305 ? -21.905 -12.974 -20.126 1.00 66.88 305 ASN A O 1
ATOM 2375 N N . ALA A 1 306 ? -22.673 -12.304 -18.121 1.00 64.25 306 ALA A N 1
ATOM 2376 C CA . ALA A 1 306 ? -21.684 -11.252 -17.904 1.00 64.25 306 ALA A CA 1
ATOM 2377 C C . ALA A 1 306 ? -21.562 -10.218 -19.035 1.00 64.25 306 ALA A C 1
ATOM 2379 O O . ALA A 1 306 ? -20.492 -9.666 -19.295 1.00 64.25 306 ALA A O 1
ATOM 2380 N N . ALA A 1 307 ? -22.679 -9.917 -19.699 1.00 71.06 307 ALA A N 1
ATOM 2381 C CA . ALA A 1 307 ? -22.784 -8.712 -20.509 1.00 71.06 307 ALA A CA 1
ATOM 2382 C C . ALA A 1 307 ? -22.893 -7.492 -19.571 1.00 71.06 307 ALA A C 1
ATOM 2384 O O . ALA A 1 307 ? -23.714 -7.530 -18.643 1.00 71.06 307 ALA A O 1
ATOM 2385 N N . PRO A 1 308 ? -22.089 -6.429 -19.764 1.00 68.31 308 PRO A N 1
ATOM 2386 C CA . PRO A 1 308 ? -22.167 -5.244 -18.922 1.00 68.31 308 PRO A CA 1
ATOM 2387 C C . PRO A 1 308 ? -23.521 -4.591 -19.160 1.00 68.31 308 PRO A C 1
ATOM 2389 O O . PRO A 1 308 ? -23.839 -4.208 -20.284 1.00 68.31 308 PRO A O 1
ATOM 2392 N N . ILE A 1 309 ? -24.330 -4.484 -18.107 1.00 69.69 309 ILE A N 1
ATOM 2393 C CA . ILE A 1 309 ? -25.599 -3.751 -18.164 1.00 69.69 309 ILE A CA 1
ATOM 2394 C C . ILE A 1 309 ? -25.296 -2.262 -18.096 1.00 69.69 309 ILE A C 1
ATOM 2396 O O . ILE A 1 309 ? -25.872 -1.468 -18.835 1.00 69.69 309 ILE A O 1
ATOM 2400 N N . ASN A 1 310 ? -24.407 -1.887 -17.177 1.00 80.06 310 ASN A N 1
ATOM 2401 C CA . ASN A 1 310 ? -24.043 -0.504 -16.952 1.00 80.06 310 ASN A CA 1
ATOM 2402 C C . ASN A 1 310 ? -22.648 -0.402 -16.325 1.00 80.06 310 ASN A C 1
ATOM 2404 O O . ASN A 1 310 ? -22.308 -1.208 -15.456 1.00 80.06 310 ASN A O 1
ATOM 2408 N N . VAL A 1 311 ? -21.885 0.607 -16.743 1.00 86.56 311 VAL A N 1
ATOM 2409 C CA . VAL A 1 311 ? -20.637 1.051 -16.115 1.00 86.56 311 VAL A CA 1
ATOM 2410 C C . VAL A 1 311 ? -20.834 2.517 -15.753 1.00 86.56 311 VAL A C 1
ATOM 2412 O O . VAL A 1 311 ? -20.932 3.364 -16.636 1.00 86.56 311 VAL A O 1
ATOM 2415 N N . ASN A 1 312 ? -20.922 2.808 -14.457 1.00 86.94 312 ASN A N 1
ATOM 2416 C CA . ASN A 1 312 ? -21.149 4.161 -13.960 1.00 86.94 312 ASN A CA 1
ATOM 2417 C C . ASN A 1 312 ? -19.905 4.691 -13.258 1.00 86.94 312 ASN A C 1
ATOM 2419 O O . ASN A 1 312 ? -19.334 4.003 -12.411 1.00 86.94 312 ASN A O 1
ATOM 2423 N N . THR A 1 313 ? -19.566 5.947 -13.527 1.00 88.31 313 THR A N 1
ATOM 2424 C CA . THR A 1 313 ? -18.694 6.730 -12.651 1.00 88.31 313 THR A CA 1
ATOM 2425 C C . THR A 1 313 ? -19.504 7.177 -11.435 1.00 88.31 313 THR A C 1
ATOM 2427 O O . THR A 1 313 ? -20.451 7.952 -11.555 1.00 88.31 313 THR A O 1
ATOM 2430 N N . VAL A 1 314 ? -19.149 6.661 -10.260 1.00 82.00 314 VAL A N 1
ATOM 2431 C CA . VAL A 1 314 ? -19.797 6.977 -8.978 1.00 82.00 314 VAL A CA 1
ATOM 2432 C C . VAL A 1 314 ? -19.240 8.271 -8.393 1.00 82.00 314 VAL A C 1
ATOM 2434 O O . VAL A 1 314 ? -19.986 9.086 -7.853 1.00 82.00 314 VAL A O 1
ATOM 2437 N N . SER A 1 315 ? -17.931 8.481 -8.515 1.00 78.25 315 SER A N 1
ATOM 2438 C CA . SER A 1 315 ? -17.269 9.724 -8.128 1.00 78.25 315 SER A CA 1
ATOM 2439 C C . SER A 1 315 ? -16.024 9.948 -8.976 1.00 78.25 315 SER A C 1
ATOM 2441 O O . SER A 1 315 ? -15.362 8.994 -9.368 1.00 78.25 315 SER A O 1
ATOM 2443 N N . SER A 1 316 ? -15.708 11.213 -9.254 1.00 81.38 316 SER A N 1
ATOM 2444 C CA . SER A 1 316 ? -14.490 11.627 -9.951 1.00 81.38 316 SER A CA 1
ATOM 2445 C C . SER A 1 316 ? -13.982 12.922 -9.333 1.00 81.38 316 SER A C 1
ATOM 2447 O O . SER A 1 316 ? -14.764 13.838 -9.066 1.00 81.38 316 SER A O 1
ATOM 2449 N N . HIS A 1 317 ? -12.678 13.002 -9.111 1.00 79.62 317 HIS A N 1
ATOM 2450 C CA . HIS A 1 317 ? -12.008 14.189 -8.610 1.00 79.62 317 HIS A CA 1
ATOM 2451 C C . HIS A 1 317 ? -10.672 14.383 -9.323 1.00 79.62 317 HIS A C 1
ATOM 2453 O O . HIS A 1 317 ? -9.930 13.426 -9.534 1.00 79.62 317 HIS A O 1
ATOM 2459 N N . GLU A 1 318 ? -10.365 15.630 -9.658 1.00 78.94 318 GLU A N 1
ATOM 2460 C CA . GLU A 1 318 ? -9.095 16.041 -10.256 1.00 78.94 318 GLU A CA 1
ATOM 2461 C C . GLU A 1 318 ? -8.447 17.112 -9.372 1.00 78.94 318 GLU A C 1
ATOM 2463 O O . GLU A 1 318 ? -9.147 17.827 -8.644 1.00 78.94 318 GLU A O 1
ATOM 2468 N N . SER A 1 319 ? -7.115 17.210 -9.408 1.00 69.31 319 SER A N 1
ATOM 2469 C CA . SER A 1 319 ? -6.372 18.272 -8.723 1.00 69.31 319 SER A CA 1
ATOM 2470 C C . SER A 1 319 ? -6.852 19.664 -9.158 1.00 69.31 319 SER A C 1
ATOM 2472 O O . SER A 1 319 ? -7.477 19.851 -10.200 1.00 69.31 319 SER A O 1
ATOM 2474 N N . SER A 1 320 ? -6.617 20.677 -8.317 1.00 53.72 320 SER A N 1
ATOM 2475 C CA . SER A 1 320 ? -7.092 22.039 -8.575 1.00 53.72 320 SER A CA 1
ATOM 2476 C C . SER A 1 320 ? -6.516 22.588 -9.890 1.00 53.72 320 SER A C 1
ATOM 2478 O O . SER A 1 320 ? -5.317 22.844 -9.958 1.00 53.72 320 SER A O 1
ATOM 2480 N N . SER A 1 321 ? -7.414 22.833 -10.855 1.00 55.25 321 SER A N 1
ATOM 2481 C CA . SER A 1 321 ? -7.213 23.025 -12.307 1.00 55.25 321 SER A CA 1
ATOM 2482 C C . SER A 1 321 ? -7.313 21.698 -13.089 1.00 55.25 321 SER A C 1
ATOM 2484 O O . SER A 1 321 ? -6.349 20.941 -13.101 1.00 55.25 321 SER A O 1
ATOM 2486 N N . PRO A 1 322 ? -8.457 21.403 -13.746 1.00 59.78 322 PRO A N 1
ATOM 2487 C CA . PRO A 1 322 ? -8.718 20.119 -14.403 1.00 59.78 322 PRO A CA 1
ATOM 2488 C C . PRO A 1 322 ? -7.929 20.002 -15.712 1.00 59.78 322 PRO A C 1
ATOM 2490 O O . PRO A 1 322 ? -8.431 20.325 -16.787 1.00 59.78 322 PRO A O 1
ATOM 2493 N N . ASN A 1 323 ? -6.668 19.595 -15.601 1.00 74.50 323 ASN A N 1
ATOM 2494 C CA . ASN A 1 323 ? -5.748 19.433 -16.727 1.00 74.50 323 ASN A CA 1
ATOM 2495 C C . ASN A 1 323 ? -5.171 18.016 -16.822 1.00 74.50 323 ASN A C 1
ATOM 2497 O O . ASN A 1 323 ? -4.238 17.809 -17.591 1.00 74.50 323 ASN A O 1
ATOM 2501 N N . TYR A 1 324 ? -5.724 17.051 -16.078 1.00 82.38 324 TYR A N 1
ATOM 2502 C CA . TYR A 1 324 ? -5.213 15.684 -16.079 1.00 82.38 324 TYR A CA 1
ATOM 2503 C C . TYR A 1 324 ? -5.231 15.087 -17.498 1.00 82.38 324 TYR A C 1
ATOM 2505 O O . TYR A 1 324 ? -6.299 14.851 -18.069 1.00 82.38 324 TYR A O 1
ATOM 2513 N N . GLY A 1 325 ? -4.043 14.842 -18.058 1.00 83.94 325 GLY A N 1
ATOM 2514 C CA . GLY A 1 325 ? -3.846 14.335 -19.426 1.00 83.94 325 GLY A CA 1
ATOM 2515 C C . GLY A 1 325 ? -3.413 12.867 -19.497 1.00 83.94 325 GLY A C 1
ATOM 2516 O O . GLY A 1 325 ? -3.227 12.319 -20.588 1.00 83.94 325 GLY A O 1
ATOM 2517 N N . GLY A 1 326 ? -3.229 12.234 -18.336 1.00 85.62 326 GLY A N 1
ATOM 2518 C CA . GLY A 1 326 ? -2.695 10.883 -18.201 1.00 85.62 326 GLY A CA 1
ATOM 2519 C C . GLY A 1 326 ? -3.676 9.759 -18.550 1.00 85.62 326 GLY A C 1
ATOM 2520 O O . GLY A 1 326 ? -4.808 9.971 -18.986 1.00 85.62 326 GLY A O 1
ATOM 2521 N N . SER A 1 327 ? -3.208 8.525 -18.382 1.00 88.75 327 SER A N 1
ATOM 2522 C CA . SER A 1 327 ? -3.940 7.286 -18.669 1.00 88.75 327 SER A CA 1
ATOM 2523 C C . SER A 1 327 ? -5.227 7.140 -17.846 1.00 88.75 327 SER A C 1
ATOM 2525 O O . SER A 1 327 ? -5.321 7.589 -16.710 1.00 88.75 327 SER A O 1
ATOM 2527 N N . THR A 1 328 ? -6.227 6.453 -18.395 1.00 91.62 328 THR A N 1
ATOM 2528 C CA . THR A 1 328 ? -7.535 6.255 -17.740 1.00 91.62 328 THR A CA 1
ATOM 2529 C C . THR A 1 328 ? -7.881 4.778 -17.589 1.00 91.62 328 THR A C 1
ATOM 2531 O O . THR A 1 328 ? -7.234 3.911 -18.176 1.00 91.62 328 THR A O 1
ATOM 2534 N N . VAL A 1 329 ? -8.903 4.474 -16.787 1.00 91.88 329 VAL A N 1
ATOM 2535 C CA . VAL A 1 329 ? -9.384 3.103 -16.576 1.00 91.88 329 VAL A CA 1
ATOM 2536 C C . VAL A 1 329 ? -10.762 2.925 -17.197 1.00 91.88 329 VAL A C 1
ATOM 2538 O O . VAL A 1 329 ? -11.647 3.756 -17.017 1.00 91.88 329 VAL A O 1
ATOM 2541 N N . THR A 1 330 ? -10.963 1.806 -17.891 1.00 91.62 330 THR A N 1
ATOM 2542 C CA . THR A 1 330 ? -12.285 1.355 -18.341 1.00 91.62 330 THR A CA 1
ATOM 2543 C C . THR A 1 330 ? -12.518 -0.096 -17.937 1.00 91.62 330 THR A C 1
ATOM 2545 O O . THR A 1 330 ? -11.578 -0.858 -17.713 1.00 91.62 330 THR A O 1
ATOM 2548 N N . ILE A 1 331 ? -13.784 -0.491 -17.839 1.00 90.94 331 ILE A N 1
ATOM 2549 C CA . ILE A 1 331 ? -14.184 -1.856 -17.493 1.00 90.94 331 ILE A CA 1
ATOM 2550 C C . ILE A 1 331 ? -14.883 -2.465 -18.700 1.00 90.94 331 ILE A C 1
ATOM 2552 O O . ILE A 1 331 ? -15.785 -1.862 -19.278 1.00 90.94 331 ILE A O 1
ATOM 2556 N N . THR A 1 332 ? -14.494 -3.684 -19.053 1.00 87.44 332 THR A N 1
ATOM 2557 C CA . THR A 1 332 ? -15.179 -4.485 -20.070 1.00 87.44 332 THR A CA 1
ATOM 2558 C C . THR A 1 332 ? -15.475 -5.863 -19.523 1.00 87.44 332 THR A C 1
ATOM 2560 O O . THR A 1 332 ? -14.734 -6.385 -18.696 1.00 87.44 332 THR A O 1
ATOM 2563 N N . GLY A 1 333 ? -16.531 -6.484 -20.019 1.00 82.38 333 GLY A N 1
ATOM 2564 C CA . GLY A 1 333 ? -16.785 -7.885 -19.750 1.00 82.38 333 GLY A CA 1
ATOM 2565 C C . GLY A 1 333 ? -17.649 -8.475 -20.838 1.00 82.38 333 GLY A C 1
ATOM 2566 O O . GLY A 1 333 ? -18.280 -7.765 -21.624 1.00 82.38 333 GLY A O 1
ATOM 2567 N N . GLY A 1 334 ? -17.597 -9.787 -20.918 1.00 79.00 334 GLY A N 1
ATOM 2568 C CA . GLY A 1 334 ? -18.375 -10.576 -21.843 1.00 79.00 334 GLY A CA 1
ATOM 2569 C C . GLY A 1 334 ? -18.396 -12.019 -21.383 1.00 79.00 334 GLY A C 1
ATOM 2570 O O . GLY A 1 334 ? -17.932 -12.351 -20.299 1.00 79.00 334 GLY A O 1
ATOM 2571 N N . VAL A 1 335 ? -18.878 -12.898 -22.254 1.00 76.12 335 VAL A N 1
ATOM 2572 C CA . VAL A 1 335 ? -19.126 -14.311 -21.927 1.00 76.12 335 VAL A CA 1
ATOM 2573 C C . VAL A 1 335 ? -17.897 -15.081 -21.427 1.00 76.12 335 VAL A C 1
ATOM 2575 O O . VAL A 1 335 ? -18.050 -16.080 -20.733 1.00 76.12 335 VAL A O 1
ATOM 2578 N N . ASN A 1 336 ? -16.688 -14.619 -21.765 1.00 77.38 336 ASN A N 1
ATOM 2579 C CA . ASN A 1 336 ? -15.436 -15.319 -21.474 1.00 77.38 336 ASN A CA 1
ATOM 2580 C C . ASN A 1 336 ? -14.595 -14.664 -20.375 1.00 77.38 336 ASN A C 1
ATOM 2582 O O . ASN A 1 336 ? -13.709 -15.323 -19.841 1.00 77.38 336 ASN A O 1
ATOM 2586 N N . ASN A 1 337 ? -14.789 -13.375 -20.083 1.00 82.56 337 ASN A N 1
ATOM 2587 C CA . ASN A 1 337 ? -13.998 -12.684 -19.071 1.00 82.56 337 ASN A CA 1
ATOM 2588 C C . ASN A 1 337 ? -14.623 -11.372 -18.592 1.00 82.56 337 ASN A C 1
ATOM 2590 O O . ASN A 1 337 ? -15.454 -10.770 -19.269 1.00 82.56 337 ASN A O 1
ATOM 2594 N N . ILE A 1 338 ? -14.160 -10.925 -17.426 1.00 85.75 338 ILE A N 1
ATOM 2595 C CA . ILE A 1 338 ? -14.269 -9.539 -16.962 1.00 85.75 338 ILE A CA 1
ATOM 2596 C C . ILE A 1 338 ? -12.852 -8.978 -16.885 1.00 85.75 338 ILE A C 1
ATOM 2598 O O . ILE A 1 338 ? -11.950 -9.630 -16.356 1.00 85.75 338 ILE A O 1
ATOM 2602 N N . THR A 1 339 ? -12.664 -7.774 -17.416 1.00 86.25 339 THR A N 1
ATOM 2603 C CA . THR A 1 339 ? -11.352 -7.174 -17.654 1.00 86.25 339 THR A CA 1
ATOM 2604 C C . THR A 1 339 ? -11.351 -5.703 -17.247 1.00 86.25 339 THR A C 1
ATOM 2606 O O . THR A 1 339 ? -12.281 -4.958 -17.568 1.00 86.25 339 THR A O 1
ATOM 2609 N N . ILE A 1 340 ? -10.276 -5.281 -16.584 1.00 89.00 340 ILE A N 1
ATOM 2610 C CA . ILE A 1 340 ? -9.954 -3.873 -16.343 1.00 89.00 340 ILE A CA 1
ATOM 2611 C C . ILE A 1 340 ? -8.943 -3.439 -17.402 1.00 89.00 340 ILE A C 1
ATOM 2613 O O . ILE A 1 340 ? -7.865 -4.025 -17.508 1.00 89.00 340 ILE A O 1
ATOM 2617 N N . ASN A 1 341 ? -9.284 -2.419 -18.184 1.00 88.62 341 ASN A N 1
ATOM 2618 C CA . ASN A 1 341 ? -8.412 -1.878 -19.219 1.00 88.62 341 ASN A CA 1
ATOM 2619 C C . ASN A 1 341 ? -7.816 -0.546 -18.777 1.00 88.62 341 ASN A C 1
ATOM 2621 O O . ASN A 1 341 ? -8.527 0.350 -18.326 1.00 88.62 341 ASN A O 1
ATOM 2625 N N . ILE A 1 342 ? -6.515 -0.413 -18.982 1.00 88.75 342 ILE A N 1
ATOM 2626 C CA . ILE A 1 342 ? -5.736 0.797 -18.780 1.00 88.75 342 ILE A CA 1
ATOM 2627 C C . ILE A 1 342 ? -5.551 1.435 -20.149 1.00 88.75 342 ILE A C 1
ATOM 2629 O O . ILE A 1 342 ? -4.764 0.965 -20.975 1.00 88.75 342 ILE A O 1
ATOM 2633 N N . VAL A 1 343 ? -6.328 2.480 -20.406 1.00 89.12 343 VAL A N 1
ATOM 2634 C CA . VAL A 1 343 ? -6.301 3.225 -21.660 1.00 89.12 343 VAL A CA 1
ATOM 2635 C C . VAL A 1 343 ? -5.174 4.236 -21.570 1.00 89.12 343 VAL A C 1
ATOM 2637 O O . VAL A 1 343 ? -5.285 5.235 -20.858 1.00 89.12 343 VAL A O 1
ATOM 2640 N N . ASN A 1 344 ? -4.077 3.945 -22.267 1.00 81.00 344 ASN A N 1
ATOM 2641 C CA . ASN A 1 344 ? -2.951 4.856 -22.311 1.00 81.00 344 ASN A CA 1
ATOM 2642 C C . ASN A 1 344 ? -3.292 6.120 -23.103 1.00 81.00 344 ASN A C 1
ATOM 2644 O O . ASN A 1 344 ? -3.913 6.041 -24.164 1.00 81.00 344 ASN A O 1
ATOM 2648 N N . ASN A 1 345 ? -2.832 7.258 -22.599 1.00 78.69 345 ASN A N 1
ATOM 2649 C CA . ASN A 1 345 ? -2.938 8.553 -23.259 1.00 78.69 345 ASN A CA 1
ATOM 2650 C C . ASN A 1 345 ? -1.531 9.071 -23.618 1.00 78.69 345 ASN A C 1
ATOM 2652 O O . ASN A 1 345 ? -0.562 8.314 -23.692 1.00 78.69 345 ASN A O 1
ATOM 2656 N N . THR A 1 346 ? -1.404 10.361 -23.921 1.00 74.38 346 THR A N 1
ATOM 2657 C CA . THR A 1 346 ? -0.169 10.955 -24.457 1.00 74.38 346 THR A CA 1
ATOM 2658 C C . THR A 1 346 ? 0.901 11.259 -23.408 1.00 74.38 346 THR A C 1
ATOM 2660 O O . THR A 1 346 ? 1.932 11.826 -23.762 1.00 74.38 346 THR A O 1
ATOM 2663 N N . GLU A 1 347 ? 0.696 10.894 -22.142 1.00 81.62 347 GLU A N 1
ATOM 2664 C CA . GLU A 1 347 ? 1.592 11.255 -21.041 1.00 81.62 347 GLU A CA 1
ATOM 2665 C C . GLU A 1 347 ? 1.983 10.068 -20.164 1.00 81.62 347 GLU A C 1
ATOM 2667 O O . GLU A 1 347 ? 1.216 9.122 -19.961 1.00 81.62 347 GLU A O 1
ATOM 2672 N N . ASN A 1 348 ? 3.186 10.156 -19.589 1.00 81.19 348 ASN A N 1
ATOM 2673 C CA . ASN A 1 348 ? 3.628 9.200 -18.585 1.00 81.19 348 ASN A CA 1
ATOM 2674 C C . ASN A 1 348 ? 2.702 9.275 -17.369 1.00 81.19 348 ASN A C 1
ATOM 2676 O O . ASN A 1 348 ? 2.441 10.358 -16.855 1.00 81.19 348 ASN A O 1
ATOM 2680 N N . THR A 1 349 ? 2.218 8.125 -16.913 1.00 80.44 349 THR A N 1
ATOM 2681 C CA . THR A 1 349 ? 1.218 8.038 -15.853 1.00 80.44 349 THR A CA 1
ATOM 2682 C C . THR A 1 349 ? 1.578 6.938 -14.864 1.00 80.44 349 THR A C 1
ATOM 2684 O O . THR A 1 349 ? 1.714 5.780 -15.255 1.00 80.44 349 THR A O 1
ATOM 2687 N N . ASN A 1 350 ? 1.661 7.279 -13.577 1.00 78.06 350 ASN A N 1
ATOM 2688 C CA . ASN A 1 350 ? 1.687 6.288 -12.502 1.00 78.06 350 ASN A CA 1
ATOM 2689 C C . ASN A 1 350 ? 0.254 6.053 -12.026 1.00 78.06 350 ASN A C 1
ATOM 2691 O O . ASN A 1 350 ? -0.409 6.991 -11.581 1.00 78.06 350 ASN A O 1
ATOM 2695 N N . MET A 1 351 ? -0.227 4.817 -12.134 1.00 80.38 351 MET A N 1
ATOM 2696 C CA . MET A 1 351 ? -1.591 4.435 -11.785 1.00 80.38 351 MET A CA 1
ATOM 2697 C C . MET A 1 351 ? -1.613 3.364 -10.706 1.00 80.38 351 MET A C 1
ATOM 2699 O O . MET A 1 351 ? -0.857 2.389 -10.728 1.00 80.38 351 MET A O 1
ATOM 2703 N N . LYS A 1 352 ? -2.566 3.518 -9.793 1.00 81.69 352 LYS A N 1
ATOM 2704 C CA . LYS A 1 352 ? -2.921 2.524 -8.786 1.00 81.69 352 LYS A CA 1
ATOM 2705 C C . LYS A 1 352 ? -4.411 2.272 -8.895 1.00 81.69 352 LYS A C 1
ATOM 2707 O O . LYS A 1 352 ? -5.203 3.204 -8.792 1.00 81.69 352 LYS A O 1
ATOM 2712 N N . ILE A 1 353 ? -4.778 1.022 -9.104 1.00 81.62 353 ILE A N 1
ATOM 2713 C CA . ILE A 1 353 ? -6.151 0.572 -9.283 1.00 81.62 353 ILE A CA 1
ATOM 2714 C C . ILE A 1 353 ? -6.426 -0.442 -8.185 1.00 81.62 353 ILE A C 1
ATOM 2716 O O . ILE A 1 353 ? -5.628 -1.344 -7.975 1.00 81.62 353 ILE A O 1
ATOM 2720 N N . TRP A 1 354 ? -7.545 -0.304 -7.503 1.00 85.12 354 TRP A N 1
ATOM 2721 C CA . TRP A 1 354 ? -8.103 -1.265 -6.569 1.00 85.12 354 TRP A CA 1
ATOM 2722 C C . TRP A 1 354 ? -9.423 -1.744 -7.132 1.00 85.12 354 TRP A C 1
ATOM 2724 O O . TRP A 1 354 ? -10.184 -0.955 -7.691 1.00 85.12 354 TRP A O 1
ATOM 2734 N N . TYR A 1 355 ? -9.694 -3.033 -7.014 1.00 83.75 355 TYR A N 1
ATOM 2735 C CA . TYR A 1 355 ? -10.934 -3.582 -7.520 1.00 83.75 355 TYR A CA 1
ATOM 2736 C C . TYR A 1 355 ? -11.512 -4.629 -6.584 1.00 83.75 355 TYR A C 1
ATOM 2738 O O . TYR A 1 355 ? -10.793 -5.310 -5.848 1.00 83.75 355 TYR A O 1
ATOM 2746 N N . LYS A 1 356 ? -12.829 -4.768 -6.680 1.00 85.88 356 LYS A N 1
ATOM 2747 C CA . LYS A 1 356 ? -13.627 -5.731 -5.941 1.00 85.88 356 LYS A CA 1
ATOM 2748 C C . LYS A 1 356 ? -14.714 -6.297 -6.840 1.00 85.88 356 LYS A C 1
ATOM 2750 O O . LYS A 1 356 ? -15.597 -5.577 -7.298 1.00 85.88 356 LYS A O 1
ATOM 2755 N N . LEU A 1 357 ? -14.630 -7.590 -7.101 1.00 85.38 357 LEU A N 1
ATOM 2756 C CA . LEU A 1 357 ? -15.566 -8.368 -7.899 1.00 85.38 357 LEU A CA 1
ATOM 2757 C C . LEU A 1 357 ? -16.482 -9.159 -6.954 1.00 85.38 357 LEU A C 1
ATOM 2759 O O . LEU A 1 357 ? -15.974 -9.830 -6.052 1.00 85.38 357 LEU A O 1
ATOM 2763 N N . PHE A 1 358 ? -17.801 -9.061 -7.137 1.00 84.19 358 PHE A N 1
ATOM 2764 C CA . PHE A 1 358 ? -18.813 -9.577 -6.202 1.00 84.19 358 PHE A CA 1
ATOM 2765 C C . PHE A 1 358 ? -20.101 -10.048 -6.881 1.00 84.19 358 PHE A C 1
ATOM 2767 O O . PHE A 1 358 ? -20.330 -9.703 -8.065 1.00 84.19 358 PHE A O 1
#

Secondary structure (DSSP, 8-state):
-PEEEEE---TT--EEEE--SSS-EEEEEESSSSSPPPTT-EEEEEE-S-TT-EEEEPTTTEE-TTSS-EEEETT-EEEEEE-SSTT-EEEEEETTBS--S-SEEEE-TTT-GGGEETTEEEEE---TT--EEEE-SS--EESEES-SGGGPPPTT-EEEEEE-SSS-EEEETTTEE-SSTT-SEEEE-TT-EEEEEE-GGG-EEEEEEE------S------------SSTTEEEEEEEEEEETTEEEEEEEEEEEEEPTTPPPEEEEEES-GGG-SEEEEEEEEEETT--EEEEEEEEEE-GGG-EEEEEEEEEEE-SSS---S-EEEEEEETTEEEEEEE--SS-EEEEEEEEE-

Sequence (358 aa):
QGNQFNLAVPPLVNVVNLVGTRGSGIIRYISQVTGARKPGEMLMIKNNIAPDSTVTLQYPFVETYDGQSYDLPYGHYIILMQTQTTGVWREVARSEKTWVNKGFLTINPASNPAYRVGNDASQVIFPKEYHYIQLTGTQTVINRINEYGPYRRPPGDIIVLENATGSDVTLNLPYIMPIYSGIPKTVIPNQGRAVLVSLNGGSWQVVEVMQAKTEVGRSRVQHDFSVGGPAVNVNHYVFNEHRINDVPEFIEGAIIADMSAGEPTASVVITTTPNFYKGLEVYWSAQDASGDGKVELLTATWGYNAAPINVNTVSSHESSSPNYGGSTVTITGGVNNITINIVNNTENTNMKIWYKLF

Nearest PDB structures (foldseek):
  5iv7-assembly1_F  TM=4.054E-01  e=1.696E-08  Tequatrovirus T4
  3svu-assembly3_C  TM=4.164E-01  e=9.301E-02  synthetic construct
  3e5t-assembly1_A-2  TM=4.535E-01  e=1.526E-01  Entacmaea quadricolor
  4edo-assembly1_A  TM=4.805E-01  e=2.504E-01  Entacmaea quadricolor
  3pib-assembly1_D  TM=3.692E-01  e=2.646E-01  Entacmaea quadricolor

Foldseek 3Di:
DAAEDEAADAAPAQEAEDAEDDEEYEHEFYNQPHRWDDFFRKHKYADQHDQPYWYWYQPPLECFLVRGIDIAGHRKMWMWGQHPDTRRIYTQAIPVGGGTDALEDEDELCPDVVQADDNDSLAGADAQSHQEYEYAAQAAEHAAYLLPPVSADDFFRKHKYFYQHQAKHKYADDQEAECDPPDGIDIAGHRKMWMWTAHPNRGIYTNDIGHDDPDPDPFDQDFDADQDWVDPFKGKGWRGFGDDPNHTLKTKIKIKGWDAFPDAKTKAFPDQQQQNFQKKKKWKKKAWPVRKIKTWIWIWGADHLRATPDIDTPDIDIPDPPPDFAWDWDWGDGNGTTIIMTGGGRTTMTMMMIMMTD